Protein AF-A0A9Q3E6H9-F1 (afdb_monomer_lite)

Sequence (224 aa):
MTLPPSYSYICSQYTATHHAINSLLSSCQICLTGTPIHNTIYDLLGIISFITQPQSSDQDDWSPFILSSLSKGSNYISHLALRHLSLRHTKTTHLKSLPTISHHYELLPLNPTMQKEYSTLYKEFLSSKGKGPGAFFRNINKLKICCNHHIMLNTIADADLEDPNGRSTQGNSSTITQTIVDVETCMMSSEITHLLKSLMKNKQSECGPAKAVVYTQWTQFLDL

pLDDT: mean 76.58, std 16.62, range [28.69, 94.5]

InterPro domains:
  IPR000330 SNF2, N-terminal domain [PF00176] (15-150)
  IPR027417 P-loop containing nucleoside triphosphate hydrolase [G3DSA:3.40.50.300] (107-224)
  IPR038718 SNF2-like, N-terminal domain superfamily [G3DSA:3.40.50.10810] (8-106)

Foldseek 3Di:
DDDDDDPDLQQDPPDPSVVVLVVDDDPFFDDDDPPQDDPDCSSVQSVLQRRPVDPDDDRPRCCCVCVVCVVVVHCPVVCVSCVVRHDDDDCVVPPPDDDDDDDDDDDFDAQPVLVVVLVVLVVVLVVCPPVDPVVNVVSVVLSVVSQAADVVNVVVVVVVPCDPPPPDPVDDPPPPPLPVDDPVRNCSHRVSVVVVVVQVVQCPDPVHRDDDDDDDPDPVSVSD

Organism: NCBI:txid1389203

Secondary structure (DSSP, 8-state):
--PPPPSSTTT-TTSHHHHHHHTS--S------S-S-SSSHHHHHHHHHHHH--SSS-----HHHHHHHHHTT--HHHHHHHHHH-----HHHH-TTPPPPP------PPPHHHHHHHHHHHHHHHHTTTSHHHHHHHHHHHHHHHHH-THHHHHHHHHTTS-SS-----------------HHHHTTSHHHHHHHHHHHHHHT-TT---------S-GGGTT-

Structure (mmCIF, N/CA/C/O backbone):
data_AF-A0A9Q3E6H9-F1
#
_entry.id   AF-A0A9Q3E6H9-F1
#
loop_
_atom_site.group_PDB
_atom_site.id
_atom_site.type_symbol
_atom_site.label_atom_id
_atom_site.label_alt_id
_atom_site.label_comp_id
_atom_site.label_asym_id
_atom_site.label_entity_id
_atom_site.label_seq_id
_atom_site.pdbx_PDB_ins_code
_atom_site.Cartn_x
_atom_site.Cartn_y
_atom_site.Cartn_z
_atom_site.occupancy
_atom_site.B_iso_or_equiv
_atom_site.auth_seq_id
_atom_site.auth_comp_id
_atom_site.auth_asym_id
_atom_site.auth_atom_id
_atom_site.pdbx_PDB_model_num
ATOM 1 N N . MET A 1 1 ? -5.426 20.681 -2.012 1.00 29.58 1 MET A N 1
ATOM 2 C CA . MET A 1 1 ? -4.359 19.735 -1.620 1.00 29.58 1 MET A CA 1
ATOM 3 C C . MET A 1 1 ? -5.035 18.411 -1.298 1.00 29.58 1 MET A C 1
ATOM 5 O O . MET A 1 1 ? -5.589 18.263 -0.220 1.00 29.58 1 MET A O 1
ATOM 9 N N . THR A 1 2 ? -5.143 17.518 -2.278 1.00 28.69 2 THR A N 1
ATOM 10 C CA . THR A 1 2 ? -5.850 16.237 -2.148 1.00 28.69 2 THR A CA 1
ATOM 11 C C . THR A 1 2 ? -4.940 15.239 -1.440 1.00 28.69 2 THR A C 1
ATOM 13 O O . THR A 1 2 ? -3.920 14.828 -1.990 1.00 28.69 2 THR A O 1
ATOM 16 N N . LEU A 1 3 ? -5.274 14.913 -0.191 1.00 32.62 3 LEU A N 1
ATOM 17 C CA . LEU A 1 3 ? -4.627 13.835 0.554 1.00 32.62 3 LEU A CA 1
ATOM 18 C C . LEU A 1 3 ? -4.848 12.502 -0.187 1.00 32.62 3 LEU A C 1
ATOM 20 O O . LEU A 1 3 ? -5.914 12.320 -0.783 1.00 32.62 3 LEU A O 1
ATOM 24 N N . PRO A 1 4 ? -3.866 11.582 -0.177 1.00 34.28 4 PRO A N 1
ATOM 25 C CA . PRO A 1 4 ? -4.037 10.261 -0.771 1.00 34.28 4 PRO A CA 1
ATOM 26 C C . PRO A 1 4 ? -5.227 9.542 -0.115 1.00 34.28 4 PRO A C 1
ATOM 28 O O . PRO A 1 4 ? -5.506 9.790 1.063 1.00 34.28 4 PRO A O 1
ATOM 31 N N . PRO A 1 5 ? -5.932 8.659 -0.844 1.00 34.69 5 PRO A N 1
ATOM 32 C CA . PRO A 1 5 ? -7.054 7.925 -0.282 1.00 34.69 5 PRO A CA 1
ATOM 33 C C . PRO A 1 5 ? -6.556 7.104 0.912 1.00 34.69 5 PRO A C 1
ATOM 35 O O . PRO A 1 5 ? -5.703 6.226 0.768 1.00 34.69 5 PRO A O 1
ATOM 38 N N . SER A 1 6 ? -7.055 7.416 2.109 1.00 40.97 6 SER A N 1
ATOM 39 C CA . SER A 1 6 ? -6.885 6.536 3.257 1.00 40.97 6 SER A CA 1
ATOM 40 C C . SER A 1 6 ? -7.615 5.234 2.935 1.00 40.97 6 SER A C 1
ATOM 42 O O . SER A 1 6 ? -8.805 5.245 2.627 1.00 40.97 6 SER A O 1
ATOM 44 N N . TYR A 1 7 ? -6.899 4.110 2.985 1.00 44.59 7 TYR A N 1
ATOM 45 C CA . TYR A 1 7 ? -7.443 2.776 2.693 1.00 44.59 7 TYR A CA 1
ATOM 46 C C . TYR A 1 7 ? -8.612 2.383 3.613 1.00 44.59 7 TYR A C 1
ATOM 48 O O . TYR A 1 7 ? -9.393 1.491 3.298 1.00 44.59 7 TYR A O 1
ATOM 56 N N . SER A 1 8 ? -8.780 3.098 4.721 1.00 54.12 8 SER A N 1
ATOM 57 C CA . SER A 1 8 ? -9.999 3.156 5.513 1.00 54.12 8 SER A CA 1
ATOM 58 C C . SER A 1 8 ? -10.754 4.456 5.214 1.00 54.12 8 SER A C 1
ATOM 60 O O . SER A 1 8 ? -10.313 5.554 5.559 1.00 54.12 8 SER A O 1
ATOM 62 N N . TYR A 1 9 ? -11.936 4.323 4.613 1.00 59.31 9 TYR A N 1
ATOM 63 C CA . TYR A 1 9 ? -12.830 5.425 4.227 1.00 59.31 9 TYR A CA 1
ATOM 64 C C . TYR A 1 9 ? -13.279 6.338 5.387 1.00 59.31 9 TYR A C 1
ATOM 66 O O . TYR A 1 9 ? -13.814 7.414 5.147 1.00 59.31 9 TYR A O 1
ATOM 74 N N . ILE A 1 10 ? -13.060 5.908 6.634 1.00 60.75 10 ILE A N 1
ATOM 75 C CA . ILE A 1 10 ? -13.478 6.596 7.865 1.00 60.75 10 ILE A CA 1
ATOM 76 C C . ILE A 1 10 ? -12.329 7.420 8.478 1.00 60.75 10 ILE A C 1
ATOM 78 O O . ILE A 1 10 ? -12.572 8.362 9.225 1.00 60.75 10 ILE A O 1
ATOM 82 N N . CYS A 1 11 ? -11.070 7.092 8.171 1.00 58.59 11 CYS A N 1
ATOM 83 C CA . CYS A 1 11 ? -9.920 7.527 8.973 1.00 58.59 11 CYS A CA 1
ATOM 84 C C . CYS A 1 11 ? -9.437 8.951 8.702 1.00 58.59 11 CYS A C 1
ATOM 86 O O . CYS A 1 11 ? -8.850 9.569 9.585 1.00 58.59 11 CYS A O 1
ATOM 88 N N . SER A 1 12 ? -9.664 9.484 7.503 1.00 67.00 12 SER A N 1
ATOM 89 C CA . SER A 1 12 ? -9.268 10.854 7.194 1.00 67.00 12 SER A CA 1
ATOM 90 C C . SER A 1 12 ? -10.445 11.797 7.405 1.00 67.00 12 SER A C 1
ATOM 92 O O . SER A 1 12 ? -11.385 11.818 6.605 1.00 67.00 12 SER A O 1
ATOM 94 N N . GLN A 1 13 ? -10.343 12.624 8.449 1.00 64.62 13 GLN A N 1
ATOM 95 C CA . GLN A 1 13 ? -11.322 13.660 8.805 1.00 64.62 13 GLN A CA 1
ATOM 96 C C . GLN A 1 13 ? -11.598 14.684 7.693 1.00 64.62 13 GLN A C 1
ATOM 98 O O . GLN A 1 13 ? -12.556 15.441 7.767 1.00 64.62 13 GLN A O 1
ATOM 103 N N . TYR A 1 14 ? -10.753 14.706 6.661 1.00 67.44 14 TYR A N 1
ATOM 104 C CA . TYR A 1 14 ? -10.840 15.615 5.519 1.00 67.44 14 TYR A CA 1
ATOM 105 C C . TYR A 1 14 ? -11.578 15.012 4.316 1.00 67.44 14 TYR A C 1
ATOM 107 O O . TYR A 1 14 ? -11.682 15.655 3.272 1.00 67.44 14 TYR A O 1
ATOM 115 N N . THR A 1 15 ? -12.019 13.755 4.401 1.00 73.94 15 THR A N 1
ATOM 116 C CA . THR A 1 15 ? -12.687 13.082 3.281 1.00 73.94 15 THR A CA 1
ATOM 117 C C . THR A 1 15 ? -14.185 13.364 3.278 1.00 73.94 15 THR A C 1
ATOM 119 O O . THR A 1 15 ? -14.832 13.387 4.323 1.00 73.94 15 THR A O 1
ATOM 122 N N . ALA A 1 16 ? -14.764 13.515 2.082 1.00 80.31 16 ALA A N 1
ATOM 123 C CA . ALA A 1 16 ? -16.214 13.652 1.922 1.00 80.31 16 ALA A CA 1
ATOM 124 C C . ALA A 1 16 ? -16.968 12.463 2.542 1.00 80.31 16 ALA A C 1
A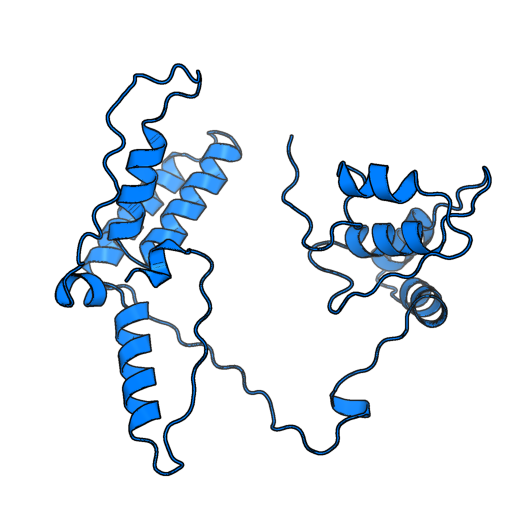TOM 126 O O . ALA A 1 16 ? -18.027 12.642 3.136 1.00 80.31 16 ALA A O 1
ATOM 127 N N . THR A 1 17 ? -16.384 11.263 2.464 1.00 80.75 17 THR A N 1
ATOM 128 C CA . THR A 1 17 ? -16.934 10.049 3.069 1.00 80.75 17 THR A CA 1
ATOM 129 C C . THR A 1 17 ? -16.997 10.139 4.591 1.00 80.75 17 THR A C 1
ATOM 131 O O . THR A 1 17 ? -18.032 9.809 5.159 1.00 80.75 17 THR A O 1
ATOM 134 N N . HIS A 1 18 ? -15.951 10.641 5.255 1.00 77.25 18 HIS A N 1
ATOM 135 C CA . HIS A 1 18 ? -15.969 10.858 6.704 1.00 77.25 18 HIS A CA 1
ATOM 136 C C . HIS A 1 18 ? -17.083 11.830 7.119 1.00 77.25 18 HIS A C 1
ATOM 138 O O . HIS A 1 18 ? -17.852 11.536 8.029 1.00 77.25 18 HIS A O 1
ATOM 144 N N . HIS A 1 19 ? -17.236 12.952 6.410 1.00 77.69 19 HIS A N 1
ATOM 145 C CA . HIS A 1 19 ? -18.310 13.909 6.694 1.00 77.69 19 HIS A CA 1
ATOM 146 C C . HIS A 1 19 ? -19.709 13.327 6.459 1.00 77.69 19 HIS A C 1
ATOM 148 O O . HIS A 1 19 ? -20.606 13.555 7.268 1.00 77.69 19 HIS A O 1
ATOM 154 N N . ALA A 1 20 ? -19.893 12.565 5.378 1.00 83.94 20 ALA A N 1
ATOM 155 C CA . ALA A 1 20 ? -21.164 11.916 5.068 1.00 83.94 20 ALA A CA 1
ATOM 156 C C . ALA A 1 20 ? -21.524 10.816 6.075 1.00 83.94 20 ALA A C 1
ATOM 158 O O . ALA A 1 20 ? -22.696 10.606 6.352 1.00 83.94 20 ALA A O 1
ATOM 159 N N . ILE A 1 21 ? -20.533 10.114 6.624 1.00 80.25 21 ILE A N 1
ATOM 160 C CA . ILE A 1 21 ? -20.754 9.103 7.660 1.00 80.25 21 ILE A CA 1
ATOM 161 C C . ILE A 1 21 ? -21.097 9.772 8.996 1.00 80.25 21 ILE A C 1
ATOM 163 O O . ILE A 1 21 ? -22.048 9.353 9.646 1.00 80.25 21 ILE A O 1
ATOM 167 N N . ASN A 1 22 ? -20.390 10.839 9.381 1.00 75.62 22 ASN A N 1
ATOM 168 C CA . ASN A 1 22 ? -20.661 11.548 10.638 1.00 75.62 22 ASN A CA 1
ATOM 169 C C . ASN A 1 22 ? -22.004 12.297 10.637 1.00 75.62 22 ASN A C 1
ATOM 171 O O . ASN A 1 22 ? -22.524 12.611 11.703 1.00 75.62 22 ASN A O 1
ATOM 175 N N . SER A 1 23 ? -22.579 12.605 9.469 1.00 81.00 23 SER A N 1
ATOM 176 C CA . SER A 1 23 ? -23.922 13.195 9.396 1.00 81.00 23 SER A CA 1
ATOM 177 C C . SER A 1 23 ? -25.044 12.176 9.627 1.00 81.00 23 SER A C 1
ATOM 179 O O . SER A 1 23 ? -26.199 12.571 9.802 1.00 81.00 23 SER A O 1
ATOM 181 N N . LEU A 1 24 ? -24.732 10.875 9.644 1.00 83.44 24 LEU A N 1
ATOM 182 C CA . LEU A 1 24 ? -25.703 9.828 9.935 1.00 83.44 24 LEU A CA 1
ATOM 183 C C . LEU A 1 24 ? -25.951 9.747 11.442 1.00 83.44 24 LEU A C 1
ATOM 185 O O . LEU A 1 24 ? -25.065 9.429 12.231 1.00 83.44 24 LEU A O 1
ATOM 189 N N . LEU A 1 25 ? -27.201 9.974 11.838 1.00 81.56 25 LEU A N 1
ATOM 190 C CA . LEU A 1 25 ? -27.637 9.765 13.213 1.00 81.56 25 LEU A CA 1
ATOM 191 C C . LEU A 1 25 ? -27.775 8.262 13.477 1.00 81.56 25 LEU A C 1
ATOM 193 O O . LEU A 1 25 ? -28.625 7.588 12.898 1.00 81.56 25 LEU A O 1
ATOM 197 N N . SER A 1 26 ? -26.946 7.733 14.372 1.00 78.75 26 SER A N 1
ATOM 198 C CA . SER A 1 26 ? -26.933 6.312 14.732 1.00 78.75 26 SER A CA 1
ATOM 199 C C . SER A 1 26 ? -26.806 6.129 16.237 1.00 78.75 26 SER A C 1
ATOM 201 O O . SER A 1 26 ? -25.920 6.719 16.854 1.00 78.75 26 SER A O 1
ATOM 203 N N . SER A 1 27 ? -27.653 5.299 16.843 1.00 80.50 27 SER A N 1
ATOM 204 C CA . SER A 1 27 ? -27.579 4.993 18.281 1.00 80.50 27 SER A CA 1
ATOM 205 C C . SER A 1 27 ? -26.324 4.203 18.671 1.00 80.50 27 SER A C 1
ATOM 207 O O . SER A 1 27 ? -25.953 4.180 19.840 1.00 80.50 27 SER A O 1
ATOM 209 N N . CYS A 1 28 ? -25.678 3.550 17.703 1.00 82.56 28 CYS A N 1
ATOM 210 C CA . CYS A 1 28 ? -24.449 2.790 17.882 1.00 82.56 28 CYS A CA 1
ATOM 211 C C . CYS A 1 28 ? -23.631 2.813 16.585 1.00 82.56 28 CYS A C 1
ATOM 213 O O . CYS A 1 28 ? -24.193 2.645 15.501 1.00 82.56 28 CYS A O 1
ATOM 215 N N . GLN A 1 29 ? -22.314 2.994 16.704 1.00 84.19 29 GLN A N 1
ATOM 216 C CA . GLN A 1 29 ? -21.370 2.974 15.588 1.00 84.19 29 GLN A CA 1
ATOM 217 C C . GLN A 1 29 ? -20.364 1.840 15.778 1.00 84.19 29 GLN A C 1
ATOM 219 O O . GLN A 1 29 ? -19.695 1.742 16.804 1.00 84.19 29 GLN A O 1
ATOM 224 N N . ILE A 1 30 ? -20.268 0.961 14.779 1.00 86.31 30 ILE A N 1
ATOM 225 C C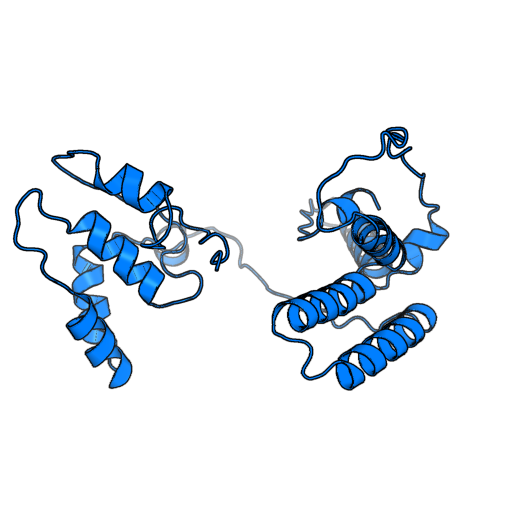A . ILE A 1 30 ? -19.362 -0.190 14.784 1.00 86.31 30 ILE A CA 1
ATOM 226 C C . ILE A 1 30 ? -18.488 -0.118 13.535 1.00 86.31 30 ILE A C 1
ATOM 228 O O . ILE A 1 30 ? -18.990 0.029 12.422 1.00 86.31 30 ILE A O 1
ATOM 232 N N . CYS A 1 31 ? -17.174 -0.244 13.720 1.00 85.62 31 CYS A N 1
ATOM 233 C CA . CYS A 1 31 ? -16.196 -0.265 12.637 1.00 85.62 31 CYS A CA 1
ATOM 234 C C . CYS A 1 31 ? -15.583 -1.663 12.498 1.00 85.62 31 CYS A C 1
ATOM 236 O O . CYS A 1 31 ? -15.074 -2.226 13.468 1.00 85.62 31 CYS A O 1
ATOM 238 N N . LEU A 1 32 ? -15.595 -2.210 11.281 1.00 88.62 32 LEU A N 1
ATOM 239 C CA . LEU A 1 32 ? -14.898 -3.449 10.944 1.00 88.62 32 LEU A CA 1
ATOM 240 C C . LEU A 1 32 ? -13.617 -3.114 10.180 1.00 88.62 32 LEU A C 1
ATOM 242 O O . LEU A 1 32 ? -13.665 -2.520 9.105 1.00 88.62 32 LEU A O 1
ATOM 246 N N . THR A 1 33 ? -12.468 -3.516 10.720 1.00 86.62 33 THR A N 1
ATOM 247 C CA . THR A 1 33 ? -11.172 -3.346 10.055 1.00 86.62 33 THR A CA 1
ATOM 248 C C . THR A 1 33 ? -10.239 -4.515 10.351 1.00 86.62 33 THR A C 1
ATOM 250 O O . THR A 1 33 ? -10.123 -4.969 11.489 1.00 86.62 33 THR A O 1
ATOM 253 N N . GLY A 1 34 ? -9.554 -5.005 9.315 1.00 85.44 34 GLY A N 1
ATOM 254 C CA . GLY A 1 34 ? -8.462 -5.971 9.469 1.00 85.44 34 GLY A CA 1
ATOM 255 C C . GLY A 1 34 ? -7.144 -5.321 9.909 1.00 85.44 34 GLY A C 1
ATOM 256 O O . GLY A 1 34 ? -6.309 -5.983 10.527 1.00 85.44 34 GLY A O 1
ATOM 257 N N . THR A 1 35 ? -6.984 -4.022 9.638 1.00 83.94 35 THR A N 1
ATOM 258 C CA . THR A 1 35 ? -5.759 -3.248 9.869 1.00 83.94 35 THR A CA 1
ATOM 259 C C . THR A 1 35 ? -6.148 -1.857 10.385 1.00 83.94 35 THR A C 1
ATOM 261 O O . THR A 1 35 ? -6.451 -0.968 9.595 1.00 83.94 35 THR A O 1
ATOM 264 N N . PRO A 1 36 ? -6.204 -1.632 11.711 1.00 78.31 36 PRO A N 1
ATOM 265 C CA . PRO A 1 36 ? -6.695 -0.367 12.268 1.00 78.31 36 PRO A CA 1
ATOM 266 C C . PRO A 1 36 ? -5.733 0.817 12.075 1.00 78.31 36 PRO A C 1
ATOM 268 O O . PRO A 1 36 ? -6.154 1.962 12.171 1.00 78.31 36 PRO A O 1
ATOM 271 N N . ILE A 1 37 ? -4.449 0.556 11.809 1.00 80.81 37 ILE A N 1
ATOM 272 C CA . ILE A 1 37 ? -3.419 1.577 11.578 1.00 80.81 37 ILE A CA 1
ATOM 273 C C . ILE A 1 37 ? -2.781 1.278 10.225 1.00 80.81 37 ILE A C 1
ATOM 275 O O . ILE A 1 37 ? -2.153 0.229 10.082 1.00 80.81 37 ILE A O 1
ATOM 279 N N . HIS A 1 38 ? -2.947 2.174 9.250 1.00 71.44 38 HIS A N 1
ATOM 280 C CA . HIS A 1 38 ? -2.402 1.987 7.904 1.00 71.44 38 HIS A CA 1
ATOM 281 C C . HIS A 1 38 ? -1.083 2.738 7.738 1.00 71.44 38 HIS A C 1
ATOM 283 O O . HIS A 1 38 ? -0.067 2.132 7.414 1.00 71.44 38 HIS A O 1
ATOM 289 N N . ASN A 1 39 ? -1.099 4.046 7.992 1.00 73.69 39 ASN A N 1
ATOM 290 C CA . ASN A 1 39 ? 0.034 4.933 7.741 1.00 73.69 39 ASN A CA 1
ATOM 291 C C . ASN A 1 39 ? 0.417 5.742 8.975 1.00 73.69 39 ASN A C 1
ATOM 293 O O . ASN A 1 39 ? 1.600 5.943 9.240 1.00 73.69 39 ASN A O 1
ATOM 297 N N . THR A 1 40 ? -0.574 6.249 9.712 1.00 81.94 40 THR A N 1
ATOM 298 C CA . THR A 1 40 ? -0.332 7.198 10.804 1.00 81.94 40 THR A CA 1
ATOM 299 C C . THR A 1 40 ? -1.202 6.895 12.013 1.00 81.94 40 THR A C 1
ATOM 301 O O . THR A 1 40 ? -2.244 6.251 11.911 1.00 81.94 40 THR A O 1
ATOM 304 N N . ILE A 1 41 ? -0.807 7.416 13.175 1.00 82.06 41 ILE A N 1
ATOM 305 C CA . ILE A 1 41 ? -1.623 7.323 14.391 1.00 82.06 41 ILE A CA 1
ATOM 306 C C . ILE A 1 41 ? -2.986 8.018 14.246 1.00 82.06 41 ILE A C 1
ATOM 308 O O . ILE A 1 41 ? -3.945 7.630 14.907 1.00 82.06 41 ILE A O 1
ATOM 312 N N . TYR A 1 42 ? -3.100 8.996 13.344 1.00 81.44 42 TYR A N 1
ATOM 313 C CA . TYR A 1 42 ? -4.364 9.671 13.062 1.00 81.44 42 TYR A CA 1
ATOM 314 C C . TYR A 1 42 ? -5.409 8.729 12.464 1.00 81.44 42 TYR A C 1
ATOM 316 O O . TYR A 1 42 ? -6.597 8.958 12.667 1.00 81.44 42 TYR A O 1
ATOM 324 N N . ASP A 1 43 ? -4.991 7.627 11.828 1.00 80.56 43 ASP A N 1
ATOM 325 C CA . ASP A 1 43 ? -5.927 6.604 11.361 1.00 80.56 43 ASP A CA 1
ATOM 326 C C . ASP A 1 43 ? -6.686 5.989 12.545 1.00 80.56 43 ASP A C 1
ATOM 328 O O . ASP A 1 43 ? -7.908 5.839 12.505 1.00 80.56 43 ASP A O 1
ATOM 332 N N . LEU A 1 44 ? -5.966 5.704 13.635 1.00 81.81 44 LEU A N 1
ATOM 333 C CA . LEU A 1 44 ? -6.550 5.185 14.866 1.00 81.81 44 LEU A CA 1
ATOM 334 C C . LEU A 1 44 ? -7.440 6.224 15.548 1.00 81.81 44 LEU A C 1
ATOM 336 O O . LEU A 1 44 ? -8.526 5.882 16.006 1.00 81.81 44 LEU A O 1
ATOM 340 N N . LEU A 1 45 ? -6.996 7.483 15.601 1.00 80.88 45 LEU A N 1
ATOM 341 C CA . LEU A 1 45 ? -7.779 8.571 16.193 1.00 80.88 45 LEU A CA 1
ATOM 342 C C . LEU A 1 45 ? -9.091 8.799 15.437 1.00 80.88 45 LEU A C 1
ATOM 344 O O . LEU A 1 45 ? -10.122 8.982 16.074 1.00 80.88 45 LEU A O 1
ATOM 348 N N . GLY A 1 46 ? -9.081 8.706 14.104 1.00 78.75 46 GLY A N 1
ATOM 349 C CA . GLY A 1 46 ? -10.294 8.784 13.291 1.00 78.75 46 GLY A CA 1
ATOM 350 C C . GLY A 1 46 ? -11.282 7.654 13.594 1.00 78.75 46 GLY A C 1
ATOM 351 O O . GLY A 1 46 ? -12.478 7.903 13.716 1.00 78.75 46 GLY A O 1
ATOM 352 N N . ILE A 1 47 ? -10.792 6.422 13.788 1.00 82.56 47 ILE A N 1
ATOM 353 C CA . ILE A 1 47 ? -11.639 5.277 14.173 1.00 82.56 47 ILE A CA 1
ATOM 354 C C . ILE A 1 47 ? -12.208 5.461 15.580 1.00 82.56 47 ILE A C 1
ATOM 356 O O . ILE A 1 47 ? -13.391 5.208 15.788 1.00 82.56 47 ILE A O 1
ATOM 360 N N . ILE A 1 48 ? -11.381 5.889 16.539 1.00 82.50 48 ILE A N 1
ATOM 361 C CA . ILE A 1 48 ? -11.828 6.141 17.913 1.00 82.50 48 ILE A CA 1
ATOM 362 C C . ILE A 1 48 ? -12.890 7.235 17.904 1.00 82.50 48 ILE A C 1
ATOM 364 O O . ILE A 1 48 ? -13.965 7.001 18.434 1.00 82.50 48 ILE A O 1
ATOM 368 N N . SER A 1 49 ? -12.630 8.361 17.232 1.00 79.69 49 SER A N 1
ATOM 369 C CA . SER A 1 49 ? -13.586 9.465 17.118 1.00 79.69 49 SER A CA 1
ATOM 370 C C . SER A 1 49 ? -14.920 9.002 16.549 1.00 79.69 49 SER A C 1
ATOM 372 O O . SER A 1 49 ? -15.946 9.355 17.109 1.00 79.69 49 SER A O 1
ATOM 374 N N . PHE A 1 50 ? -14.914 8.176 15.500 1.00 81.31 50 PHE A N 1
ATOM 375 C CA . PHE A 1 50 ? -16.133 7.569 14.973 1.00 81.31 50 PHE A CA 1
ATOM 376 C C . PHE A 1 50 ? -16.838 6.730 16.054 1.00 81.31 50 PHE A C 1
ATOM 378 O O . PHE A 1 50 ? -17.933 7.058 16.477 1.00 81.31 50 PHE A O 1
ATOM 385 N N . ILE A 1 51 ? -16.186 5.715 16.624 1.00 83.94 51 ILE A N 1
ATOM 386 C CA . ILE A 1 51 ? -16.828 4.817 17.606 1.00 83.94 51 ILE A CA 1
ATOM 387 C C . ILE A 1 51 ? -17.350 5.565 18.847 1.00 83.94 51 ILE A C 1
ATOM 389 O O . ILE A 1 51 ? -18.383 5.187 19.400 1.00 83.94 51 ILE A O 1
ATOM 393 N N . THR A 1 52 ? -16.634 6.593 19.308 1.00 78.88 52 THR A N 1
ATOM 394 C CA . THR A 1 52 ? -16.949 7.313 20.546 1.00 78.88 52 THR A CA 1
ATOM 395 C C . THR A 1 52 ? -17.784 8.568 20.336 1.00 78.88 52 THR A C 1
ATOM 397 O O . THR A 1 52 ? -18.100 9.203 21.336 1.00 78.88 52 THR A O 1
ATOM 400 N N . GLN A 1 53 ? -18.105 8.965 19.099 1.00 72.38 53 GLN A N 1
ATOM 401 C CA . GLN A 1 53 ? -18.853 10.195 18.820 1.00 72.38 53 GLN A CA 1
ATOM 402 C C . GLN A 1 53 ? -20.208 10.164 19.552 1.00 72.38 53 GLN A C 1
ATOM 404 O O . GLN A 1 53 ? -21.076 9.355 19.204 1.00 72.38 53 GLN A O 1
ATOM 409 N N . PRO A 1 54 ? -20.423 11.022 20.568 1.00 58.56 54 PRO A N 1
ATOM 410 C CA . PRO A 1 54 ? -21.732 11.143 21.180 1.00 58.56 54 PRO A CA 1
ATOM 411 C C . PRO A 1 54 ? -22.663 11.905 20.231 1.00 58.56 54 PRO A C 1
ATOM 413 O O . PRO A 1 54 ? -22.244 12.821 19.526 1.00 58.56 54 PRO A O 1
ATOM 416 N N . GLN A 1 55 ? -23.959 11.584 20.250 1.00 55.38 55 GLN A N 1
ATOM 417 C CA . GLN A 1 55 ? -24.978 12.359 19.524 1.00 55.38 55 GLN A CA 1
ATOM 418 C C . GLN A 1 55 ? -25.227 13.769 20.112 1.00 55.38 55 GLN A C 1
ATOM 420 O O . GLN A 1 55 ? -26.184 14.440 19.729 1.00 55.38 55 GLN A O 1
ATOM 425 N N . SER A 1 56 ? -24.408 14.231 21.060 1.00 46.97 56 SER A N 1
ATOM 426 C CA . SER A 1 56 ? -24.588 15.482 21.802 1.00 46.97 56 SER A CA 1
ATOM 427 C C . SER A 1 56 ? -23.265 16.229 21.985 1.00 46.97 56 SER A C 1
ATOM 429 O O . SER A 1 56 ? -22.206 15.616 21.999 1.00 46.97 56 SER A O 1
ATOM 431 N N . SER A 1 57 ? -23.364 17.553 22.136 1.00 52.25 57 SER A N 1
ATOM 432 C CA . SER A 1 57 ? -22.366 18.620 21.914 1.00 52.25 57 SER A CA 1
ATOM 433 C C . SER A 1 57 ? -20.971 18.515 22.540 1.00 52.25 57 SER A C 1
ATOM 435 O O . SER A 1 57 ? -20.117 19.329 22.190 1.00 52.25 57 SER A O 1
ATOM 437 N N . ASP A 1 58 ? -20.718 17.561 23.430 1.00 54.69 58 ASP A N 1
ATOM 438 C CA . ASP A 1 58 ? -19.458 17.472 24.165 1.00 54.69 58 ASP A CA 1
ATOM 439 C C . ASP A 1 58 ? -18.563 16.432 23.488 1.00 54.69 58 ASP A C 1
ATOM 441 O O . ASP A 1 58 ? -18.573 15.239 23.791 1.00 54.69 58 ASP A O 1
ATOM 445 N N . GLN A 1 59 ? -17.832 16.893 22.474 1.00 59.00 59 GLN A N 1
ATOM 446 C CA . GLN A 1 59 ? -16.854 16.084 21.761 1.00 59.00 59 GLN A CA 1
ATOM 447 C C . GLN A 1 59 ? -15.607 15.931 22.644 1.00 59.00 59 GLN A C 1
ATOM 449 O O . GLN A 1 59 ? -14.725 16.789 22.633 1.00 59.00 59 GLN A O 1
ATOM 454 N N . ASP A 1 60 ? -15.527 14.847 23.416 1.00 63.72 60 ASP A N 1
ATOM 455 C CA . ASP A 1 60 ? -14.299 14.501 24.136 1.00 63.72 60 ASP A CA 1
ATOM 456 C C . ASP A 1 60 ? -13.180 14.228 23.118 1.00 63.72 60 ASP A C 1
ATOM 458 O O . ASP A 1 60 ? -13.169 13.202 22.431 1.00 63.72 60 ASP A O 1
ATOM 462 N N . ASP A 1 61 ? -12.237 15.163 22.977 1.00 73.00 61 ASP A N 1
ATOM 463 C CA . ASP A 1 61 ? -11.074 14.982 22.110 1.00 73.00 61 ASP A CA 1
ATOM 464 C C . ASP A 1 61 ? -10.040 14.076 22.796 1.00 73.00 61 ASP A C 1
ATOM 466 O O . ASP A 1 61 ? -9.302 14.478 23.698 1.00 73.00 61 ASP A O 1
ATOM 470 N N . TRP A 1 62 ? -9.969 12.825 22.342 1.00 73.88 62 TRP A N 1
ATOM 471 C CA . TRP A 1 62 ? -9.014 11.823 22.827 1.00 73.88 62 TRP A CA 1
ATOM 472 C C . TRP A 1 62 ? -7.587 12.039 22.299 1.00 73.88 62 TRP A C 1
ATOM 474 O O . TRP A 1 62 ? -6.634 11.432 22.808 1.00 73.88 62 TRP A O 1
ATOM 484 N N . SER A 1 63 ? -7.411 12.894 21.287 1.00 79.12 63 SER A N 1
ATOM 485 C CA . SER A 1 63 ? -6.140 13.083 20.581 1.00 79.12 63 SER A CA 1
ATOM 486 C C . SER A 1 63 ? -4.997 13.509 21.509 1.00 79.12 63 SER A C 1
ATOM 488 O O . SER A 1 63 ? -3.945 12.866 21.463 1.00 79.12 63 SER A O 1
ATOM 490 N N . PRO A 1 64 ? -5.149 14.507 22.405 1.00 83.44 64 PRO A N 1
ATOM 491 C CA . PRO A 1 64 ? -4.058 14.959 23.265 1.00 83.44 64 PRO A CA 1
ATOM 492 C C . PRO A 1 64 ? -3.577 13.871 24.230 1.00 83.44 64 PRO A C 1
ATOM 494 O O . PRO A 1 64 ? -2.375 13.739 24.468 1.00 83.44 64 PRO A O 1
ATOM 497 N N . PHE A 1 65 ? -4.487 13.048 24.756 1.00 82.38 65 PHE A N 1
ATOM 498 C CA . PHE A 1 65 ? -4.157 11.979 25.703 1.00 82.38 65 PHE A CA 1
ATOM 499 C C . PHE A 1 65 ? -3.369 10.850 25.036 1.00 82.38 65 PHE A C 1
ATOM 501 O O . PHE A 1 65 ? -2.340 10.411 25.555 1.00 82.38 65 PHE A O 1
ATOM 508 N N . ILE A 1 66 ? -3.809 10.417 23.854 1.00 83.06 66 ILE A N 1
ATOM 509 C CA . ILE A 1 66 ? -3.143 9.355 23.095 1.00 83.06 66 ILE A CA 1
ATOM 510 C C . ILE A 1 66 ? -1.799 9.855 22.553 1.00 83.06 66 ILE A C 1
ATOM 512 O O . ILE A 1 66 ? -0.773 9.203 22.752 1.00 83.06 66 ILE A O 1
ATOM 516 N N . LEU A 1 67 ? -1.770 11.035 21.927 1.00 85.56 67 LEU A N 1
ATOM 517 C CA . LEU A 1 67 ? -0.550 11.594 21.338 1.00 85.56 67 LEU A CA 1
ATOM 518 C C . LEU A 1 67 ? 0.511 11.917 22.400 1.00 85.56 67 LEU A C 1
ATOM 520 O O . LEU A 1 67 ? 1.687 11.633 22.182 1.00 85.56 67 LEU A O 1
ATOM 524 N N . SER A 1 68 ? 0.119 12.457 23.561 1.00 85.81 68 SER A N 1
ATOM 525 C CA . SER A 1 68 ? 1.064 12.765 24.647 1.00 85.81 68 SER A CA 1
ATOM 526 C C . SER A 1 68 ? 1.635 11.522 25.333 1.00 85.81 68 SER A C 1
ATOM 528 O O . SER A 1 68 ? 2.779 11.546 25.785 1.00 85.81 68 SER A O 1
ATOM 530 N N . SER A 1 69 ? 0.874 10.427 25.412 1.00 85.75 69 SER A N 1
ATOM 531 C CA . SER A 1 69 ? 1.392 9.144 25.903 1.00 85.75 69 SER A CA 1
ATOM 532 C C . SER A 1 69 ? 2.440 8.586 24.938 1.00 85.75 69 SER A C 1
ATOM 534 O O . SER A 1 69 ? 3.532 8.199 25.361 1.00 85.75 69 SER A O 1
ATOM 536 N N . LEU A 1 70 ? 2.136 8.607 23.637 1.00 85.44 70 LEU A N 1
ATOM 537 C CA . LEU A 1 70 ? 3.013 8.080 22.591 1.00 85.44 70 LEU A CA 1
ATOM 538 C C . LEU A 1 70 ? 4.295 8.900 22.433 1.00 85.44 70 LEU A C 1
ATOM 540 O O . LEU A 1 70 ? 5.365 8.319 22.266 1.00 85.44 70 LEU A O 1
ATOM 544 N N . SER A 1 71 ? 4.225 10.231 22.543 1.00 84.56 71 SER A N 1
ATOM 545 C CA . SER A 1 71 ? 5.419 11.089 22.483 1.00 84.56 71 SER A CA 1
ATOM 546 C C . SER A 1 71 ? 6.381 10.850 23.649 1.00 84.56 71 SER A C 1
ATOM 548 O O . SER A 1 71 ? 7.586 11.031 23.501 1.00 84.56 71 SER A O 1
ATOM 550 N N . LYS A 1 72 ? 5.867 10.371 24.788 1.00 86.38 72 LYS A N 1
ATOM 551 C CA . LYS A 1 72 ? 6.656 9.916 25.945 1.00 86.38 72 LYS A CA 1
ATOM 552 C C . LYS A 1 72 ? 7.145 8.466 25.813 1.00 86.38 72 LYS A C 1
ATOM 554 O O . LYS A 1 72 ? 7.716 7.935 26.760 1.00 86.38 72 LYS A O 1
ATOM 559 N N . GLY A 1 73 ? 6.896 7.808 24.678 1.00 84.69 73 GLY A N 1
ATOM 560 C CA . GLY A 1 73 ? 7.250 6.406 24.437 1.00 84.69 73 GLY A CA 1
ATOM 561 C C . GLY A 1 73 ? 6.368 5.394 25.175 1.00 84.69 73 GLY A C 1
ATOM 562 O O . GLY A 1 73 ? 6.717 4.218 25.242 1.00 84.69 73 GLY A O 1
ATOM 563 N N . SER A 1 74 ? 5.235 5.825 25.741 1.00 87.06 74 SER A N 1
ATOM 564 C CA . SER A 1 74 ? 4.309 4.949 26.459 1.00 87.06 74 SER A CA 1
ATOM 565 C C . SER A 1 74 ? 3.091 4.612 25.607 1.00 87.06 74 SER A C 1
ATOM 567 O O . SER A 1 74 ? 2.331 5.488 25.194 1.00 87.06 74 SER A O 1
ATOM 569 N N . ASN A 1 75 ? 2.837 3.317 25.428 1.00 84.81 75 ASN A N 1
ATOM 570 C CA . ASN A 1 75 ? 1.654 2.820 24.720 1.00 84.81 75 ASN A CA 1
ATOM 571 C C . ASN A 1 75 ? 0.499 2.474 25.673 1.00 84.81 75 ASN A C 1
ATOM 573 O O . ASN A 1 75 ? -0.533 1.975 25.229 1.00 84.81 75 ASN A O 1
ATOM 577 N N . TYR A 1 76 ? 0.664 2.697 26.982 1.00 86.75 76 TYR A N 1
ATOM 578 C CA . TYR A 1 76 ? -0.272 2.224 28.004 1.00 86.75 76 TYR A CA 1
ATOM 579 C C . TYR A 1 76 ? -1.689 2.780 27.818 1.00 86.75 76 TYR A C 1
ATOM 581 O O . TYR A 1 76 ? -2.648 2.011 27.810 1.00 86.75 76 TYR A O 1
ATOM 589 N N . ILE A 1 77 ? -1.820 4.092 27.599 1.00 84.56 77 ILE A N 1
ATOM 590 C CA . ILE A 1 77 ? -3.124 4.745 27.404 1.00 84.56 77 ILE A CA 1
ATOM 591 C C . ILE A 1 77 ? -3.806 4.229 26.135 1.00 84.56 77 ILE A C 1
ATOM 593 O O . ILE A 1 77 ? -4.982 3.872 26.170 1.00 84.56 77 ILE A O 1
ATOM 597 N N . SER A 1 78 ? -3.052 4.098 25.042 1.00 84.00 78 SER A N 1
ATOM 598 C CA . SER A 1 78 ? -3.550 3.536 23.784 1.00 84.00 78 SER A CA 1
ATOM 599 C C . SER A 1 78 ? -4.030 2.094 23.962 1.00 84.00 78 SER A C 1
ATOM 601 O O . SER A 1 78 ? -5.106 1.740 23.492 1.00 84.00 78 SER A O 1
ATOM 603 N N . HIS A 1 79 ? -3.274 1.259 24.681 1.00 85.44 79 HIS A N 1
ATOM 604 C CA . HIS A 1 79 ? -3.678 -0.116 24.982 1.00 85.44 79 HIS A CA 1
ATOM 605 C C . HIS A 1 79 ? -4.928 -0.182 25.856 1.00 85.44 79 HIS A C 1
ATOM 607 O O . HIS A 1 79 ? -5.792 -1.017 25.600 1.00 85.44 79 HIS A O 1
ATOM 613 N N . LEU A 1 80 ? -5.036 0.682 26.866 1.00 87.56 80 LEU A N 1
ATOM 614 C CA . LEU A 1 80 ? -6.198 0.727 27.746 1.00 87.56 80 LEU A CA 1
ATOM 615 C C . LEU A 1 80 ? -7.456 1.134 26.972 1.00 87.56 80 LEU A C 1
ATOM 617 O O . LEU A 1 80 ? -8.463 0.439 27.053 1.00 87.56 80 LEU A O 1
ATOM 621 N N . ALA A 1 81 ? -7.378 2.192 26.161 1.00 85.00 81 ALA A N 1
ATOM 622 C CA . ALA A 1 81 ? -8.484 2.619 25.307 1.00 85.00 81 ALA A CA 1
ATOM 623 C C . ALA A 1 81 ? -8.897 1.505 24.329 1.00 85.00 81 ALA A C 1
ATOM 625 O O . ALA A 1 81 ? -10.057 1.099 24.285 1.00 85.00 81 ALA A O 1
ATOM 626 N N . LEU A 1 82 ? -7.936 0.927 23.599 1.00 87.81 82 LEU A N 1
ATOM 627 C CA . LEU A 1 82 ? -8.213 -0.128 22.621 1.00 87.81 82 LEU A CA 1
ATOM 628 C C . LEU A 1 82 ? -8.726 -1.423 23.249 1.00 87.81 82 LEU A C 1
ATOM 630 O O . LEU A 1 82 ? -9.487 -2.136 22.600 1.00 87.81 82 LEU A O 1
ATOM 634 N N . ARG A 1 83 ? -8.364 -1.728 24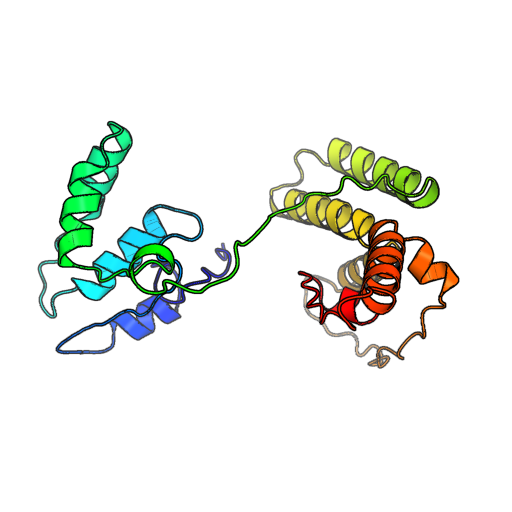.498 1.00 89.06 83 ARG A N 1
ATOM 635 C CA . ARG A 1 83 ? -8.899 -2.887 25.224 1.00 89.06 83 ARG A CA 1
ATOM 636 C C . ARG A 1 83 ? -10.417 -2.810 25.395 1.00 89.06 83 ARG A C 1
ATOM 638 O O . ARG A 1 83 ? -11.061 -3.852 25.439 1.00 89.06 83 ARG A O 1
ATOM 645 N N . HIS A 1 84 ? -10.966 -1.603 25.509 1.00 87.69 84 HIS A N 1
ATOM 646 C CA . HIS A 1 84 ? -12.401 -1.385 25.689 1.00 87.69 84 HIS A CA 1
ATOM 647 C C . HIS A 1 84 ? -13.127 -1.076 24.377 1.00 87.69 84 HIS A C 1
ATOM 649 O O . HIS A 1 84 ? -14.306 -1.390 24.255 1.00 87.69 84 HIS A O 1
ATOM 655 N N . LEU A 1 85 ? -12.428 -0.501 23.395 1.00 86.50 85 LEU A N 1
ATOM 656 C CA . LEU A 1 85 ? -13.021 -0.083 22.120 1.00 86.50 85 LEU A CA 1
ATOM 657 C C . LEU A 1 85 ? -12.882 -1.113 20.992 1.00 86.50 85 LEU A C 1
ATOM 659 O O . LEU A 1 85 ? -13.602 -1.026 20.002 1.00 86.50 85 LEU A O 1
ATOM 663 N N . SER A 1 86 ? -11.948 -2.063 21.092 1.00 89.06 86 SER A N 1
ATOM 664 C CA . SER A 1 86 ? -11.636 -2.983 19.994 1.00 89.06 86 SER A CA 1
ATOM 665 C C . SER A 1 86 ? -11.643 -4.444 20.424 1.00 89.06 86 SER A C 1
ATOM 667 O O . SER A 1 86 ? -11.130 -4.812 21.481 1.00 89.06 86 SER A O 1
ATOM 669 N N . LEU A 1 87 ? -12.172 -5.293 19.544 1.00 90.31 87 LEU A N 1
ATOM 670 C CA . LEU A 1 87 ? -12.037 -6.740 19.628 1.00 90.31 87 LEU A CA 1
ATOM 671 C C . LEU A 1 87 ? -11.109 -7.208 18.505 1.00 90.31 87 LEU A C 1
ATOM 673 O O . LEU A 1 87 ? -11.432 -7.067 17.326 1.00 90.31 87 LEU A O 1
ATOM 677 N N . ARG A 1 88 ? -9.948 -7.768 18.861 1.00 87.19 88 ARG A N 1
ATOM 678 C CA . ARG A 1 88 ? -8.959 -8.262 17.894 1.00 87.19 88 ARG A CA 1
ATOM 679 C C . ARG A 1 88 ? -8.531 -9.682 18.231 1.00 87.19 88 ARG A C 1
ATOM 681 O O . ARG A 1 88 ? -7.884 -9.917 19.246 1.00 87.19 88 ARG A O 1
ATOM 688 N N . HIS A 1 89 ? -8.818 -10.608 17.322 1.00 85.88 89 HIS A N 1
ATOM 689 C CA . HIS A 1 89 ? -8.334 -11.984 17.386 1.00 85.88 89 HIS A CA 1
ATOM 690 C C . HIS A 1 89 ? -7.133 -12.170 16.459 1.00 85.88 89 HIS A C 1
ATOM 692 O O . HIS A 1 89 ? -7.120 -11.668 15.333 1.00 85.88 89 HIS A O 1
ATOM 698 N N . THR A 1 90 ? -6.117 -12.904 16.911 1.00 84.00 90 THR A N 1
ATOM 699 C CA . THR A 1 90 ? -5.004 -13.319 16.054 1.00 84.00 90 THR A CA 1
ATOM 700 C C . THR A 1 90 ? -5.211 -14.756 15.595 1.00 84.00 90 THR A C 1
ATOM 702 O O . THR A 1 90 ? -5.785 -15.591 16.295 1.00 84.00 90 THR A O 1
ATOM 705 N N . LYS A 1 91 ? -4.713 -15.074 14.395 1.00 83.44 91 LYS A N 1
ATOM 706 C CA . LYS A 1 91 ? -4.769 -16.442 13.859 1.00 83.44 91 LYS A CA 1
ATOM 707 C C . LYS A 1 91 ? -4.045 -17.439 14.774 1.00 83.44 91 LYS A C 1
ATOM 709 O O . LYS A 1 91 ? -4.486 -18.572 14.898 1.00 83.44 91 LYS A O 1
ATOM 714 N N . THR A 1 92 ? -2.992 -16.995 15.462 1.00 78.19 92 THR A N 1
ATOM 715 C CA . THR A 1 92 ? -2.181 -17.816 16.372 1.00 78.19 92 THR A CA 1
ATOM 716 C C . THR A 1 92 ? -2.900 -18.228 17.654 1.00 78.19 92 THR A C 1
ATOM 718 O O . THR A 1 92 ? -2.601 -19.291 18.187 1.00 78.19 92 THR A O 1
ATOM 721 N N . THR A 1 93 ? -3.838 -17.425 18.166 1.00 77.62 93 THR A N 1
ATOM 722 C CA . THR A 1 93 ? -4.532 -17.742 19.423 1.00 77.62 93 THR A CA 1
ATOM 723 C C . THR A 1 93 ? -5.753 -18.637 19.218 1.00 77.62 93 THR A C 1
ATOM 725 O O . THR A 1 93 ? -6.097 -19.394 20.123 1.00 77.62 93 THR A O 1
ATOM 728 N N . HIS A 1 94 ? -6.393 -18.593 18.042 1.00 76.31 94 HIS A N 1
ATOM 729 C CA . HIS A 1 94 ? -7.660 -19.299 17.791 1.00 76.31 94 HIS A CA 1
ATOM 730 C C . HIS A 1 94 ? -7.581 -20.450 16.783 1.00 76.31 94 HIS A C 1
ATOM 732 O O . HIS A 1 94 ? -8.445 -21.325 16.815 1.00 76.31 94 HIS A O 1
ATOM 738 N N . LEU A 1 95 ? -6.572 -20.496 15.906 1.00 79.69 95 LEU A N 1
ATOM 739 C CA . LEU A 1 95 ? -6.473 -21.512 14.853 1.00 79.69 95 LEU A CA 1
ATOM 740 C C . LEU A 1 95 ? -5.200 -22.343 15.043 1.00 79.69 95 LEU A C 1
ATOM 742 O O . LEU A 1 95 ? -4.093 -21.880 14.789 1.00 79.69 95 LEU A O 1
ATOM 746 N N . LYS A 1 96 ? -5.365 -23.592 15.498 1.00 74.94 96 LYS A N 1
ATOM 747 C CA . LYS A 1 96 ? -4.253 -24.486 15.877 1.00 74.94 96 LYS A CA 1
ATOM 748 C C . LYS A 1 96 ? -3.579 -25.205 14.699 1.00 74.94 96 LYS A C 1
ATOM 750 O O . LYS A 1 96 ? -2.535 -25.811 14.895 1.00 74.94 96 LYS A O 1
ATOM 755 N N . SER A 1 97 ? -4.160 -25.160 13.499 1.00 81.69 97 SER A N 1
ATOM 756 C CA . SER A 1 97 ? -3.740 -25.987 12.356 1.00 81.69 97 SER A CA 1
ATOM 757 C C . SER A 1 97 ? -3.496 -25.192 11.068 1.00 81.69 97 SER A C 1
ATOM 759 O O . SER A 1 97 ? -3.765 -25.689 9.976 1.00 81.69 97 SER A O 1
ATOM 761 N N . LEU A 1 98 ? -3.038 -23.942 11.170 1.00 83.25 98 LEU A N 1
ATOM 762 C CA . LEU A 1 98 ? -2.629 -23.176 9.990 1.00 83.25 98 LEU A CA 1
ATOM 763 C C . LEU A 1 98 ? -1.160 -23.453 9.641 1.00 83.25 98 LEU A C 1
ATOM 765 O O . LEU A 1 98 ? -0.338 -23.563 10.552 1.00 83.25 98 LEU A O 1
ATOM 769 N N . PRO A 1 99 ? -0.810 -23.527 8.344 1.00 86.50 99 PRO A N 1
ATOM 770 C CA . PRO A 1 99 ? 0.580 -23.639 7.927 1.00 86.50 99 PRO A CA 1
ATOM 771 C C . PRO A 1 99 ? 1.363 -22.377 8.307 1.00 86.50 99 PRO A C 1
ATOM 773 O O . PRO A 1 99 ? 0.823 -21.266 8.316 1.00 86.50 99 PRO A O 1
ATOM 776 N N . THR A 1 100 ? 2.652 -22.549 8.596 1.00 85.62 100 THR A N 1
ATOM 777 C CA . THR A 1 100 ? 3.559 -21.430 8.859 1.00 85.62 100 THR A CA 1
ATOM 778 C C . THR A 1 100 ? 3.686 -20.559 7.615 1.00 85.62 100 THR A C 1
ATOM 780 O O . THR A 1 100 ? 3.961 -21.052 6.524 1.00 85.62 100 THR A O 1
ATOM 783 N N . ILE A 1 101 ? 3.510 -19.250 7.788 1.00 87.75 101 ILE A N 1
ATOM 784 C CA . ILE A 1 101 ? 3.757 -18.268 6.733 1.00 87.75 101 ILE A CA 1
ATOM 785 C C . ILE A 1 101 ? 5.257 -17.970 6.727 1.00 87.75 101 ILE A C 1
ATOM 787 O O . ILE A 1 101 ? 5.790 -17.492 7.729 1.00 87.75 101 ILE A O 1
ATOM 791 N N . SER A 1 102 ? 5.935 -18.248 5.614 1.00 90.44 102 SER A N 1
ATOM 792 C CA . SER A 1 102 ? 7.320 -17.836 5.391 1.00 90.44 102 SER A CA 1
ATOM 793 C C . SER A 1 102 ? 7.373 -16.633 4.452 1.00 90.44 102 SER A C 1
ATOM 795 O O . SER A 1 102 ? 6.625 -16.541 3.479 1.00 90.44 102 SER A O 1
ATOM 797 N N . HIS A 1 103 ? 8.265 -15.694 4.760 1.00 92.62 103 HIS A N 1
ATOM 798 C CA . HIS A 1 103 ? 8.527 -14.525 3.929 1.00 92.62 103 HIS A CA 1
ATOM 799 C C . HIS A 1 103 ? 9.926 -14.653 3.331 1.00 92.62 103 HIS A C 1
ATOM 801 O O . HIS A 1 103 ? 10.897 -14.846 4.062 1.00 92.62 103 HIS A O 1
ATOM 807 N N . HIS A 1 104 ? 10.020 -14.536 2.009 1.00 90.75 104 HIS A N 1
ATOM 808 C CA . HIS A 1 104 ? 11.276 -14.581 1.269 1.00 90.75 104 HIS A CA 1
ATOM 809 C C . HIS A 1 104 ? 11.409 -13.301 0.447 1.00 90.75 104 HIS A C 1
ATOM 811 O O . HIS A 1 104 ? 10.435 -12.848 -0.152 1.00 90.75 104 HIS A O 1
ATOM 817 N N . TYR A 1 105 ? 12.609 -12.726 0.440 1.00 92.88 105 TYR A N 1
ATOM 818 C CA . TYR A 1 105 ? 12.948 -11.560 -0.365 1.00 92.88 105 TYR A CA 1
ATOM 819 C C . TYR A 1 105 ? 14.052 -11.958 -1.332 1.00 92.88 105 TYR A C 1
ATOM 821 O O . TYR A 1 105 ? 15.062 -12.527 -0.917 1.00 92.88 105 TYR A O 1
ATOM 829 N N . GLU A 1 106 ? 13.862 -11.649 -2.607 1.00 91.06 106 GLU A N 1
ATOM 830 C CA . GLU A 1 106 ? 14.820 -11.962 -3.659 1.00 91.06 106 GLU A CA 1
ATOM 831 C C . GLU A 1 106 ? 15.306 -10.656 -4.279 1.00 91.06 106 GLU A C 1
ATOM 833 O O . GLU A 1 106 ? 14.519 -9.842 -4.758 1.00 91.06 106 GLU A O 1
ATOM 838 N N . LEU A 1 107 ? 16.618 -10.432 -4.212 1.00 93.31 107 LEU A N 1
ATOM 839 C CA . LEU A 1 107 ? 17.255 -9.270 -4.815 1.00 93.31 107 LEU A CA 1
ATOM 840 C C . LEU A 1 107 ? 17.567 -9.592 -6.272 1.00 93.31 107 LEU A C 1
ATOM 842 O O . LEU A 1 107 ? 18.387 -10.466 -6.555 1.00 93.31 107 LEU A O 1
ATOM 846 N N . LEU A 1 108 ? 16.917 -8.874 -7.182 1.00 92.62 108 LEU A N 1
ATOM 847 C CA . LEU A 1 108 ? 17.075 -9.071 -8.615 1.00 92.62 108 LEU A CA 1
ATOM 848 C C . LEU A 1 108 ? 17.934 -7.946 -9.199 1.00 92.62 108 LEU A C 1
ATOM 850 O O . LEU A 1 108 ? 17.589 -6.772 -9.042 1.00 92.62 108 LEU A O 1
ATOM 854 N N . PRO A 1 109 ? 19.056 -8.262 -9.870 1.00 91.62 109 PRO A N 1
ATOM 855 C CA . PRO A 1 109 ? 19.785 -7.252 -10.616 1.00 91.62 109 PRO A CA 1
ATOM 856 C C . PRO A 1 109 ? 18.947 -6.791 -11.813 1.00 91.62 109 PRO A C 1
ATOM 858 O O . PRO A 1 109 ? 18.229 -7.578 -12.431 1.00 91.62 109 PRO A O 1
ATOM 861 N N . LEU A 1 110 ? 19.054 -5.509 -12.157 1.00 89.94 110 LEU A N 1
ATOM 862 C CA . LEU A 1 110 ? 18.482 -4.993 -13.396 1.00 89.94 110 LEU A CA 1
ATOM 863 C C . LEU A 1 110 ? 19.260 -5.547 -14.593 1.00 89.94 110 LEU A C 1
ATOM 865 O O . LEU A 1 110 ? 20.484 -5.685 -14.547 1.00 89.94 110 LEU A O 1
ATOM 869 N N . ASN A 1 111 ? 18.549 -5.813 -15.685 1.00 89.19 111 ASN A N 1
ATOM 870 C CA . ASN A 1 111 ? 19.165 -6.086 -16.979 1.00 89.19 111 ASN A CA 1
ATOM 871 C C . ASN A 1 111 ? 20.058 -4.888 -17.382 1.00 89.19 111 ASN A C 1
ATOM 873 O O . ASN A 1 111 ? 19.630 -3.749 -17.177 1.00 89.19 111 ASN A O 1
ATOM 877 N N . PRO A 1 112 ? 21.259 -5.092 -17.965 1.00 89.75 112 PRO A N 1
ATOM 878 C CA . PRO A 1 112 ? 22.134 -4.006 -18.417 1.00 89.75 112 PRO A CA 1
ATOM 879 C C . PRO A 1 112 ? 21.431 -2.877 -19.189 1.00 89.75 112 PRO A C 1
ATOM 881 O O . PRO A 1 112 ? 21.731 -1.700 -18.972 1.00 89.75 112 PRO A O 1
ATOM 884 N N . THR A 1 113 ? 20.462 -3.212 -20.046 1.00 86.50 113 THR A N 1
ATOM 885 C CA . THR A 1 113 ? 19.684 -2.220 -20.806 1.00 86.50 113 THR A CA 1
ATOM 886 C C . THR A 1 113 ? 18.825 -1.350 -19.885 1.00 86.50 113 THR A C 1
ATOM 888 O O . THR A 1 113 ? 18.917 -0.122 -19.934 1.00 86.50 113 THR A O 1
ATOM 891 N N . MET A 1 114 ? 18.060 -1.969 -18.982 1.00 88.12 114 MET A N 1
ATOM 892 C CA . MET A 1 114 ? 17.232 -1.261 -17.995 1.00 88.12 114 MET A CA 1
ATOM 893 C C . MET A 1 114 ? 18.085 -0.504 -16.978 1.00 88.12 114 MET A C 1
ATOM 895 O O . MET A 1 114 ? 17.728 0.589 -16.558 1.00 88.12 114 MET A O 1
ATOM 899 N N . GLN A 1 115 ? 19.250 -1.036 -16.603 1.00 92.62 115 GLN A N 1
ATOM 900 C CA . GLN A 1 115 ? 20.175 -0.356 -15.702 1.00 92.62 115 GLN A CA 1
ATOM 901 C C . GLN A 1 115 ? 20.689 0.953 -16.313 1.00 92.62 115 GLN A C 1
ATOM 903 O O . GLN A 1 115 ? 20.801 1.964 -15.611 1.00 92.62 115 GLN A O 1
ATOM 908 N N . LYS A 1 116 ? 20.986 0.958 -17.619 1.00 92.19 116 LYS A N 1
ATOM 909 C CA . LYS A 1 116 ? 21.381 2.172 -18.344 1.00 92.19 116 LYS A CA 1
ATOM 910 C C . LYS A 1 116 ? 20.258 3.206 -18.337 1.00 92.19 116 LYS A C 1
ATOM 912 O O . LYS A 1 116 ? 20.516 4.368 -18.034 1.00 92.19 116 LYS A O 1
ATOM 917 N N . GLU A 1 117 ? 19.032 2.787 -18.627 1.00 90.75 117 GLU A N 1
ATOM 918 C CA . GLU A 1 117 ? 17.866 3.670 -18.616 1.00 90.75 117 GLU A CA 1
ATOM 919 C C . GLU A 1 117 ? 17.561 4.221 -17.219 1.00 90.75 117 GLU A C 1
ATOM 921 O O . GLU A 1 117 ? 17.464 5.436 -17.042 1.00 90.75 117 GLU A O 1
ATOM 926 N N . TYR A 1 118 ? 17.527 3.352 -16.210 1.00 93.31 118 TYR A N 1
ATOM 927 C CA . TYR A 1 118 ? 17.373 3.736 -14.811 1.00 93.31 118 TYR A CA 1
ATOM 928 C C . TYR A 1 118 ? 18.430 4.765 -14.400 1.00 93.31 118 TYR A C 1
ATOM 930 O O . TYR A 1 118 ? 18.116 5.762 -13.755 1.00 93.31 118 TYR A O 1
ATOM 938 N N . SER A 1 119 ? 19.689 4.571 -14.807 1.00 94.50 119 SER A N 1
ATOM 939 C CA . SER A 1 119 ? 20.776 5.511 -14.508 1.00 94.50 119 SER A CA 1
ATOM 940 C C . SER A 1 119 ? 20.549 6.884 -15.144 1.00 94.50 119 SER A C 1
ATOM 942 O O . SER A 1 119 ? 20.887 7.900 -14.535 1.00 94.50 119 SER A O 1
ATOM 944 N N . THR A 1 120 ? 19.984 6.931 -16.353 1.00 93.56 120 THR A N 1
ATOM 945 C CA . THR A 1 120 ? 19.603 8.182 -17.025 1.00 93.56 120 THR A CA 1
ATOM 946 C C . THR A 1 120 ? 18.480 8.881 -16.263 1.00 93.56 120 THR A C 1
ATOM 948 O O . THR A 1 120 ? 18.664 10.021 -15.834 1.00 93.56 120 THR A O 1
ATOM 951 N N . LEU A 1 121 ? 17.380 8.176 -15.981 1.00 91.38 121 LEU A N 1
ATOM 952 C CA . LEU A 1 121 ? 16.248 8.704 -15.208 1.00 91.38 121 LEU A CA 1
ATOM 953 C C . LEU A 1 121 ? 16.674 9.172 -13.812 1.00 91.38 121 LEU A C 1
ATOM 955 O O . LEU A 1 121 ? 16.198 10.187 -13.303 1.00 91.38 121 LEU A O 1
ATOM 959 N N . TYR A 1 122 ? 17.606 8.459 -13.183 1.00 93.12 122 TYR A N 1
ATOM 960 C CA . TYR A 1 122 ? 18.115 8.811 -11.865 1.00 93.12 122 TYR A CA 1
ATOM 961 C C . TYR A 1 122 ? 18.944 10.098 -11.899 1.00 93.12 122 TYR A C 1
ATOM 963 O O . TYR A 1 122 ? 18.795 10.951 -11.022 1.00 93.12 122 TYR A O 1
ATOM 971 N N . LYS A 1 123 ? 19.778 10.293 -12.929 1.00 92.69 123 LYS A N 1
ATOM 972 C CA . LYS A 1 123 ? 20.501 11.560 -13.131 1.00 92.69 123 LYS A CA 1
ATOM 973 C C . LYS A 1 123 ? 19.530 12.718 -13.340 1.00 92.69 123 LYS A C 1
ATOM 975 O O . LYS A 1 123 ? 19.680 13.748 -12.688 1.00 92.69 123 LYS A O 1
ATOM 980 N N . GLU A 1 124 ? 18.505 12.533 -14.168 1.00 88.50 124 GLU A N 1
ATOM 981 C CA . GLU A 1 124 ? 17.455 13.538 -14.380 1.00 88.50 124 GLU A CA 1
ATOM 982 C C . GLU A 1 124 ? 16.710 13.870 -13.086 1.00 88.50 124 GLU A C 1
ATOM 984 O O . GLU A 1 124 ? 16.493 15.043 -12.768 1.00 88.50 124 GLU A O 1
ATOM 989 N N . PHE A 1 125 ? 16.375 12.852 -12.290 1.00 89.38 125 PHE A N 1
ATOM 990 C CA . PHE A 1 125 ? 15.768 13.030 -10.977 1.00 89.38 125 PHE A CA 1
ATOM 991 C C . PHE A 1 125 ? 16.651 13.885 -10.061 1.00 89.38 125 PHE A C 1
ATOM 993 O O . PHE A 1 125 ? 16.161 14.853 -9.472 1.00 89.38 125 PHE A O 1
ATOM 1000 N N . LEU A 1 126 ? 17.953 13.596 -9.985 1.00 88.81 126 LEU A N 1
ATOM 1001 C CA . LEU A 1 126 ? 18.892 14.379 -9.179 1.00 88.81 126 LEU A CA 1
ATOM 1002 C C . LEU A 1 126 ? 19.016 15.828 -9.666 1.00 88.81 126 LEU A C 1
ATOM 1004 O O . LEU A 1 126 ? 19.036 16.739 -8.838 1.00 88.81 126 LEU A O 1
ATOM 1008 N N . SER A 1 127 ? 19.038 16.053 -10.981 1.00 86.19 127 SER A N 1
ATOM 1009 C CA . SER A 1 127 ? 19.052 17.395 -11.581 1.00 86.19 127 SER A CA 1
ATOM 1010 C C . SER A 1 127 ? 17.729 18.148 -11.405 1.00 86.19 127 SER A C 1
ATOM 1012 O O . SER A 1 127 ? 17.699 19.374 -11.461 1.00 86.19 127 SER A O 1
ATOM 1014 N N . SER A 1 128 ? 16.623 17.438 -11.174 1.00 77.38 128 SER A N 1
ATOM 1015 C CA . SER A 1 128 ? 15.287 18.015 -10.968 1.00 77.38 128 SER A CA 1
ATOM 1016 C C . SER A 1 128 ? 14.976 18.413 -9.518 1.00 77.38 128 SER A C 1
ATOM 1018 O O . SER A 1 128 ? 13.859 18.866 -9.238 1.00 77.38 128 SER A O 1
ATOM 1020 N N . LYS A 1 129 ? 15.932 18.254 -8.590 1.00 69.88 129 LYS A N 1
ATOM 1021 C CA . LYS A 1 129 ? 15.772 18.652 -7.184 1.00 69.88 129 LYS A CA 1
ATOM 1022 C C . LYS A 1 129 ? 15.323 20.117 -7.096 1.00 69.88 129 LYS A C 1
ATOM 1024 O O . LYS A 1 129 ? 16.019 21.011 -7.557 1.00 69.88 129 LYS A O 1
ATOM 1029 N N . GLY A 1 130 ? 14.147 20.350 -6.507 1.00 63.78 130 GLY A N 1
ATOM 1030 C CA . GLY A 1 130 ? 13.580 21.691 -6.306 1.00 63.78 130 GLY A CA 1
ATOM 1031 C C . GLY A 1 130 ? 12.376 22.049 -7.186 1.00 63.78 130 GLY A C 1
ATOM 1032 O O . GLY A 1 130 ? 11.731 23.05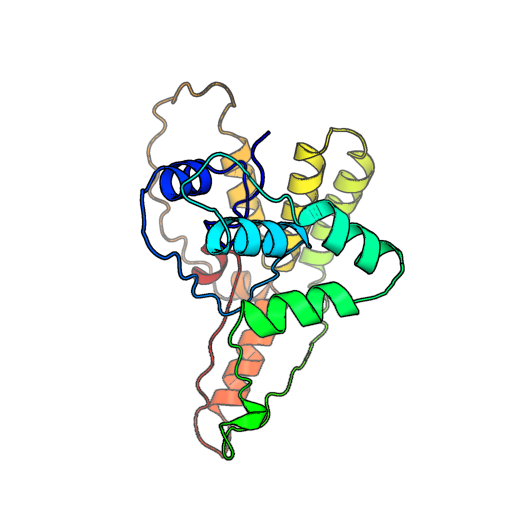6 -6.918 1.00 63.78 130 GLY A O 1
ATOM 1033 N N . LYS A 1 131 ? 11.982 21.219 -8.166 1.00 71.56 131 LYS A N 1
ATOM 1034 C CA . LYS A 1 131 ? 10.799 21.467 -9.031 1.00 71.56 131 LYS A CA 1
ATOM 1035 C C . LYS A 1 131 ? 9.433 21.214 -8.354 1.00 71.56 131 LYS A C 1
ATOM 1037 O O . LYS A 1 131 ? 8.436 20.960 -9.027 1.00 71.56 131 LYS A O 1
ATOM 1042 N N . GLY A 1 132 ? 9.380 21.277 -7.025 1.00 78.25 132 GLY A N 1
ATOM 1043 C CA . GLY A 1 132 ? 8.178 21.047 -6.223 1.00 78.25 132 GLY A CA 1
ATOM 1044 C C . GLY A 1 132 ? 7.831 19.566 -5.978 1.00 78.25 132 GLY A C 1
ATOM 1045 O O . GLY A 1 132 ? 8.368 18.665 -6.629 1.00 78.25 132 GLY A O 1
ATOM 1046 N N . PRO A 1 133 ? 6.921 19.295 -5.023 1.00 78.94 133 PRO A N 1
ATOM 1047 C CA . PRO A 1 133 ? 6.587 17.938 -4.583 1.00 78.94 133 PRO A CA 1
ATOM 1048 C C . PRO A 1 133 ? 5.938 17.081 -5.681 1.00 78.94 133 PRO A C 1
ATOM 1050 O O . PRO A 1 133 ? 6.204 15.885 -5.753 1.00 78.94 133 PRO A O 1
ATOM 1053 N N . GLY A 1 134 ? 5.147 17.672 -6.584 1.00 79.88 134 GLY A N 1
ATOM 1054 C CA . GLY A 1 134 ? 4.517 16.934 -7.688 1.00 79.88 134 GLY A CA 1
ATOM 1055 C C . GLY A 1 134 ? 5.535 16.339 -8.668 1.00 79.88 134 GLY A C 1
ATOM 1056 O O . GLY A 1 134 ? 5.464 15.158 -9.003 1.00 79.88 134 GLY A O 1
ATOM 1057 N N . ALA A 1 135 ? 6.540 17.126 -9.068 1.00 81.50 135 ALA A N 1
ATOM 1058 C CA . ALA A 1 135 ? 7.615 16.647 -9.936 1.00 81.50 135 ALA A CA 1
ATOM 1059 C C . ALA A 1 135 ? 8.476 15.574 -9.250 1.00 81.50 135 ALA A C 1
ATOM 1061 O O . ALA A 1 135 ? 8.905 14.620 -9.895 1.00 81.50 135 ALA A O 1
ATOM 1062 N N . PHE A 1 136 ? 8.686 15.703 -7.937 1.00 86.62 136 PHE A N 1
ATOM 1063 C CA . PHE A 1 136 ? 9.425 14.728 -7.140 1.00 86.62 136 PHE A CA 1
ATOM 1064 C C . PHE A 1 136 ? 8.752 13.350 -7.138 1.00 86.62 136 PHE A C 1
ATOM 1066 O O 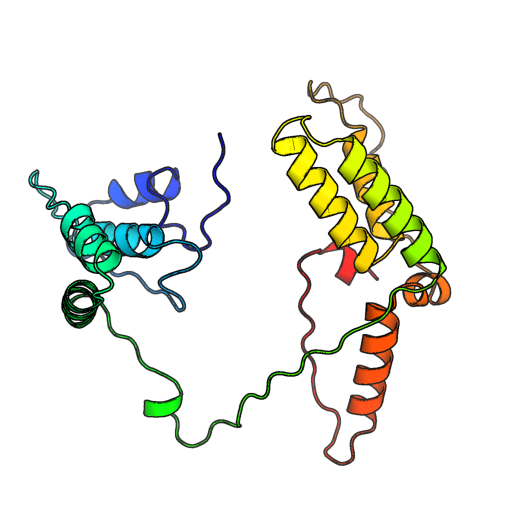. PHE A 1 136 ? 9.384 12.364 -7.521 1.00 86.62 136 PHE A O 1
ATOM 1073 N N . PHE A 1 137 ? 7.468 13.274 -6.769 1.00 85.69 137 PHE A N 1
ATOM 1074 C CA . PHE A 1 137 ? 6.744 11.997 -6.738 1.00 85.69 137 PHE A CA 1
ATOM 1075 C C . PHE A 1 137 ? 6.598 11.382 -8.127 1.00 85.69 137 PHE A C 1
ATOM 1077 O O . PHE A 1 137 ? 6.739 10.169 -8.269 1.00 85.69 137 PHE A O 1
ATOM 1084 N N . ARG A 1 138 ? 6.402 12.208 -9.162 1.00 85.06 138 ARG A N 1
ATOM 1085 C CA . ARG A 1 138 ? 6.386 11.744 -10.553 1.00 85.06 138 ARG A CA 1
ATOM 1086 C C . ARG A 1 138 ? 7.702 11.076 -10.942 1.00 85.06 138 ARG A C 1
ATOM 1088 O O . ARG A 1 138 ? 7.688 9.987 -11.503 1.00 85.06 138 ARG A O 1
ATOM 1095 N N . ASN A 1 139 ? 8.835 11.695 -10.624 1.00 87.94 139 ASN A N 1
ATOM 1096 C CA . ASN A 1 139 ? 10.140 11.143 -10.980 1.00 87.94 139 ASN A CA 1
ATOM 1097 C C . ASN A 1 139 ? 10.458 9.864 -10.194 1.00 87.94 139 ASN A C 1
ATOM 1099 O O . ASN A 1 139 ? 10.977 8.914 -10.774 1.00 87.94 139 ASN A O 1
ATOM 1103 N N . ILE A 1 140 ? 10.072 9.786 -8.915 1.00 89.56 140 ILE A N 1
ATOM 1104 C CA . ILE A 1 140 ? 10.126 8.524 -8.160 1.00 89.56 140 ILE A CA 1
ATOM 1105 C C . ILE A 1 140 ? 9.276 7.456 -8.844 1.00 89.56 140 ILE A C 1
ATOM 1107 O O . ILE A 1 140 ? 9.712 6.315 -8.967 1.00 89.56 140 ILE A O 1
ATOM 1111 N N . ASN A 1 141 ? 8.081 7.813 -9.312 1.00 88.75 141 ASN A N 1
ATOM 1112 C CA . ASN A 1 141 ? 7.207 6.865 -9.983 1.00 88.75 141 ASN A CA 1
ATOM 1113 C C . ASN A 1 141 ? 7.827 6.311 -11.274 1.00 88.75 141 ASN A C 1
ATOM 1115 O O . ASN A 1 141 ? 7.812 5.101 -11.482 1.00 88.75 141 ASN A O 1
ATOM 1119 N N . LYS A 1 142 ? 8.454 7.177 -12.085 1.00 88.88 142 LYS A N 1
ATOM 1120 C CA . LYS A 1 142 ? 9.203 6.767 -13.285 1.00 88.88 142 LYS A CA 1
ATOM 1121 C C . LYS A 1 142 ? 10.323 5.784 -12.933 1.00 88.88 142 LYS A C 1
ATOM 1123 O O . LYS A 1 142 ? 10.432 4.741 -13.564 1.00 88.88 142 LYS A O 1
ATOM 1128 N N . LEU A 1 143 ? 11.090 6.052 -11.874 1.00 91.31 143 LEU A N 1
ATOM 1129 C CA . LEU A 1 143 ? 12.128 5.125 -11.403 1.00 91.31 143 LEU A CA 1
ATOM 1130 C C . LEU A 1 143 ? 11.552 3.763 -10.984 1.00 91.31 143 LEU A C 1
ATOM 1132 O O . LEU A 1 143 ? 12.117 2.737 -11.344 1.00 91.31 143 LEU A O 1
ATOM 1136 N N . LYS A 1 144 ? 10.421 3.736 -10.263 1.00 90.12 144 LYS A N 1
ATOM 1137 C CA . LYS A 1 144 ? 9.769 2.479 -9.847 1.00 90.12 144 LYS A CA 1
ATOM 1138 C C . LYS A 1 144 ? 9.274 1.670 -11.044 1.00 90.12 144 LYS A C 1
ATOM 1140 O O . LYS A 1 144 ? 9.472 0.464 -11.083 1.00 90.12 144 LYS A O 1
ATOM 1145 N N . ILE A 1 145 ? 8.643 2.326 -12.013 1.00 88.75 145 ILE A N 1
ATOM 1146 C CA . ILE A 1 145 ? 8.085 1.656 -13.194 1.00 88.75 145 ILE A CA 1
ATOM 1147 C C . ILE A 1 145 ? 9.196 1.141 -14.108 1.00 88.75 145 ILE A C 1
ATOM 1149 O O . ILE A 1 145 ? 9.098 0.019 -14.597 1.00 88.75 145 ILE A O 1
ATOM 1153 N N . CYS A 1 146 ? 10.288 1.899 -14.238 1.00 89.38 146 CYS A N 1
ATOM 1154 C CA . CYS A 1 146 ? 11.490 1.466 -14.944 1.00 89.38 146 CYS A CA 1
ATOM 1155 C C . CYS A 1 146 ? 12.041 0.145 -14.397 1.00 89.38 146 CYS A C 1
ATOM 1157 O O . CYS A 1 146 ? 12.557 -0.641 -15.179 1.00 89.38 146 CYS A O 1
ATOM 1159 N N . CYS A 1 147 ? 11.944 -0.111 -13.087 1.00 88.88 147 CYS A N 1
ATOM 1160 C CA . CYS A 1 147 ? 12.385 -1.381 -12.506 1.00 88.88 147 CYS A CA 1
ATOM 1161 C C . CYS A 1 147 ? 11.475 -2.558 -12.886 1.00 88.88 147 CYS A C 1
ATOM 1163 O O . CYS A 1 147 ? 11.975 -3.666 -13.053 1.00 88.88 147 CYS A O 1
ATOM 1165 N N . ASN A 1 148 ? 10.173 -2.313 -13.060 1.00 87.38 148 ASN A N 1
ATOM 1166 C CA . ASN A 1 148 ? 9.207 -3.357 -13.393 1.00 87.38 148 ASN A CA 1
ATOM 1167 C C . ASN A 1 148 ? 9.303 -3.743 -14.874 1.00 87.38 148 ASN A C 1
ATOM 1169 O O . ASN A 1 148 ? 9.476 -4.918 -15.196 1.00 87.38 148 ASN A O 1
ATOM 1173 N N . HIS A 1 149 ? 9.187 -2.767 -15.785 1.00 86.25 149 HIS A N 1
ATOM 1174 C CA . HIS A 1 149 ? 9.263 -3.007 -17.228 1.00 86.25 149 HIS A CA 1
ATOM 1175 C C . HIS A 1 149 ? 9.448 -1.710 -18.041 1.00 86.25 149 HIS A C 1
ATOM 1177 O O . HIS A 1 149 ? 8.776 -0.712 -17.782 1.00 86.25 149 HIS A O 1
ATOM 1183 N N . HIS A 1 150 ? 10.285 -1.739 -19.088 1.00 81.75 150 HIS A N 1
ATOM 1184 C CA . HIS A 1 150 ? 10.573 -0.568 -19.936 1.00 81.75 150 HIS A CA 1
ATOM 1185 C C . HIS A 1 150 ? 9.335 -0.023 -20.672 1.00 81.75 150 HIS A C 1
ATOM 1187 O O . HIS A 1 150 ? 9.072 1.174 -20.621 1.00 81.75 150 HIS A O 1
ATOM 1193 N N . ILE A 1 151 ? 8.526 -0.890 -21.300 1.00 82.06 151 ILE A N 1
ATOM 1194 C CA . ILE A 1 151 ? 7.317 -0.477 -22.054 1.00 82.06 151 ILE A CA 1
ATOM 1195 C C . ILE A 1 151 ? 6.381 0.409 -21.222 1.00 82.06 151 ILE A C 1
ATOM 1197 O O . ILE A 1 151 ? 5.783 1.344 -21.748 1.00 82.06 151 ILE A O 1
ATOM 1201 N N . MET A 1 152 ? 6.280 0.152 -19.918 1.00 81.00 152 MET A N 1
ATOM 1202 C CA . MET A 1 152 ? 5.374 0.889 -19.041 1.00 81.00 152 MET A CA 1
ATOM 1203 C C . MET A 1 152 ? 5.779 2.358 -18.850 1.00 81.00 152 MET A C 1
ATOM 1205 O O . MET A 1 152 ? 4.958 3.163 -18.416 1.00 81.00 152 MET A O 1
ATOM 1209 N N . LEU A 1 153 ? 7.022 2.735 -19.166 1.00 78.69 153 LEU A N 1
ATOM 1210 C CA . LEU A 1 153 ? 7.454 4.133 -19.146 1.00 78.69 153 LEU A CA 1
ATOM 1211 C C . LEU A 1 153 ? 6.821 4.944 -20.279 1.00 78.69 153 LEU A C 1
ATOM 1213 O O . LEU A 1 153 ? 6.483 6.110 -20.068 1.00 78.69 153 LEU A O 1
ATOM 1217 N N . ASN A 1 154 ? 6.614 4.326 -21.444 1.00 69.56 154 ASN A N 1
ATOM 1218 C CA . ASN A 1 154 ? 6.037 4.993 -22.612 1.00 69.56 154 ASN A CA 1
ATOM 1219 C C . ASN A 1 154 ? 4.574 5.366 -22.363 1.00 69.56 154 ASN A C 1
ATOM 1221 O O . ASN A 1 154 ? 4.172 6.485 -22.656 1.00 69.56 154 ASN A O 1
ATOM 1225 N N . THR A 1 155 ? 3.821 4.504 -21.677 1.00 64.62 155 THR A N 1
ATOM 1226 C CA . THR A 1 155 ? 2.426 4.788 -21.319 1.00 64.62 155 THR A CA 1
ATOM 1227 C C . THR A 1 155 ? 2.276 6.001 -20.394 1.00 64.62 155 THR A C 1
ATOM 1229 O O . THR A 1 155 ? 1.240 6.661 -20.387 1.00 64.62 155 THR A O 1
ATOM 1232 N N . ILE A 1 156 ? 3.304 6.320 -19.601 1.00 63.34 156 ILE A N 1
ATOM 1233 C CA . ILE A 1 156 ? 3.325 7.535 -18.770 1.00 63.34 156 ILE A CA 1
ATOM 1234 C C . ILE A 1 156 ? 3.716 8.751 -19.608 1.00 63.34 156 ILE A C 1
ATOM 1236 O O . ILE A 1 156 ? 3.191 9.834 -19.378 1.00 63.34 156 ILE A O 1
ATOM 1240 N N . ALA A 1 157 ? 4.642 8.585 -20.556 1.00 59.75 157 ALA A N 1
ATOM 1241 C CA . ALA A 1 157 ? 5.048 9.657 -21.458 1.00 59.75 157 ALA A CA 1
ATOM 1242 C C . ALA A 1 157 ? 3.887 10.115 -22.358 1.00 59.75 157 ALA A C 1
ATOM 1244 O O . ALA A 1 157 ? 3.741 11.313 -22.585 1.00 59.75 157 ALA A O 1
ATOM 1245 N N . ASP A 1 158 ? 3.024 9.191 -22.787 1.00 52.50 158 ASP A N 1
ATOM 1246 C CA . ASP A 1 158 ? 1.814 9.512 -23.552 1.00 52.50 158 ASP A CA 1
ATOM 1247 C C . ASP A 1 158 ? 0.776 10.257 -22.696 1.00 52.50 158 ASP A C 1
ATOM 1249 O O . ASP A 1 158 ? 0.164 11.217 -23.157 1.00 52.50 158 ASP A O 1
ATOM 1253 N N . ALA A 1 159 ? 0.641 9.891 -21.416 1.00 56.59 159 ALA A N 1
ATOM 1254 C CA . ALA A 1 159 ? -0.202 10.620 -20.463 1.00 56.59 159 ALA A CA 1
ATOM 1255 C C . ALA A 1 159 ? 0.347 12.020 -20.110 1.00 56.59 159 ALA A C 1
ATOM 1257 O O . ALA A 1 159 ? -0.414 12.897 -19.709 1.00 56.59 159 ALA A O 1
ATOM 1258 N N . ASP A 1 160 ? 1.657 12.250 -20.264 1.00 53.12 160 ASP A N 1
ATOM 1259 C CA . ASP A 1 160 ? 2.308 13.548 -20.034 1.00 53.12 160 ASP A CA 1
ATOM 1260 C C . ASP A 1 160 ? 2.023 14.564 -21.177 1.00 53.12 160 ASP A C 1
ATOM 1262 O O . ASP A 1 160 ? 2.311 15.753 -21.014 1.00 53.12 160 ASP A O 1
ATOM 1266 N N . LEU A 1 161 ? 1.465 14.132 -22.321 1.00 51.06 161 LEU A N 1
ATOM 1267 C CA . LEU A 1 161 ? 1.113 14.999 -23.461 1.00 51.06 161 LEU A CA 1
ATOM 1268 C C . LEU A 1 161 ? -0.315 15.573 -23.395 1.00 51.06 161 LEU A C 1
ATOM 1270 O O . LEU A 1 161 ? -0.657 16.434 -24.209 1.00 51.06 161 LEU A O 1
ATOM 1274 N N . GLU A 1 162 ? -1.139 15.151 -22.433 1.00 43.97 162 GLU A N 1
ATOM 1275 C CA . GLU A 1 162 ? -2.462 15.741 -22.214 1.00 43.97 162 GLU A CA 1
ATOM 1276 C C . GLU A 1 162 ? -2.344 17.046 -21.395 1.00 43.97 162 GLU A C 1
ATOM 1278 O O . GLU A 1 162 ? -1.974 17.059 -20.221 1.00 43.97 162 GLU A O 1
ATOM 1283 N N . ASP A 1 163 ? -2.616 18.173 -22.062 1.00 41.06 163 ASP A N 1
ATOM 1284 C CA . ASP A 1 163 ? -2.523 19.550 -21.553 1.00 41.06 163 ASP A CA 1
ATOM 1285 C C . ASP A 1 163 ? -3.332 19.758 -20.242 1.00 41.06 163 ASP A C 1
ATOM 1287 O O . ASP A 1 163 ? -4.500 19.365 -20.169 1.00 41.06 163 ASP A O 1
ATOM 1291 N N . PRO A 1 164 ? -2.779 20.424 -19.203 1.00 44.16 164 PRO A N 1
ATOM 1292 C CA . PRO A 1 164 ? -3.497 20.741 -17.961 1.00 44.16 164 PRO A CA 1
ATOM 1293 C C . PRO A 1 164 ? -4.733 21.644 -18.129 1.00 44.16 164 PRO A C 1
ATOM 1295 O O . PRO A 1 164 ? -5.545 21.733 -17.205 1.00 44.16 164 PRO A O 1
ATOM 1298 N N . ASN A 1 165 ? -4.915 22.306 -19.273 1.00 43.59 165 ASN A N 1
ATOM 1299 C CA . ASN A 1 165 ? -6.166 22.981 -19.609 1.00 43.59 165 ASN A CA 1
ATOM 1300 C C . ASN A 1 165 ? -7.009 22.078 -20.509 1.00 43.59 165 ASN A C 1
ATOM 1302 O O . ASN A 1 165 ? -6.854 22.129 -21.723 1.00 43.59 165 ASN A O 1
ATOM 1306 N N . GLY A 1 166 ? -7.917 21.295 -19.915 1.00 42.06 166 GLY A N 1
ATOM 1307 C CA . GLY A 1 166 ? -8.784 20.304 -20.571 1.00 42.06 166 GLY A CA 1
ATOM 1308 C C . GLY A 1 166 ? -9.659 20.817 -21.725 1.00 42.06 166 GLY A C 1
ATOM 1309 O O . GLY A 1 166 ? -10.886 20.834 -21.642 1.00 42.06 166 GLY A O 1
ATOM 1310 N N . ARG A 1 167 ? -9.040 21.194 -22.841 1.00 34.91 167 ARG A N 1
ATOM 1311 C CA . ARG A 1 167 ? -9.651 21.247 -24.160 1.00 34.91 167 ARG A CA 1
ATOM 1312 C C . ARG A 1 167 ? -9.260 19.959 -24.846 1.00 34.91 167 ARG A C 1
ATOM 1314 O O . ARG A 1 167 ? -8.178 19.848 -25.407 1.00 34.91 167 ARG A O 1
ATOM 1321 N N . SER A 1 168 ? -10.175 19.001 -24.783 1.00 40.88 168 SER A N 1
ATOM 1322 C CA . SER A 1 168 ? -10.173 17.827 -25.639 1.00 40.88 168 SER A CA 1
ATOM 1323 C C . SER A 1 168 ? -10.061 18.284 -27.094 1.00 40.88 168 SER A C 1
ATOM 1325 O O . SER A 1 168 ? -11.056 18.674 -27.713 1.00 40.88 168 SER A O 1
ATOM 1327 N N . THR A 1 169 ? -8.858 18.254 -27.659 1.00 30.42 169 THR A N 1
ATOM 1328 C CA . THR A 1 169 ? -8.746 17.996 -29.084 1.00 30.42 169 THR A CA 1
ATOM 1329 C C . THR A 1 169 ? -9.288 16.592 -29.262 1.00 30.42 169 THR A C 1
ATOM 1331 O O . THR A 1 169 ? -8.854 15.641 -28.618 1.00 30.42 169 THR A O 1
ATOM 1334 N N . GLN A 1 170 ? -10.337 16.498 -30.064 1.00 41.00 170 GLN A N 1
ATOM 1335 C CA . GLN A 1 170 ? -10.952 15.262 -30.500 1.00 41.00 170 GLN A CA 1
ATOM 1336 C C . GLN A 1 170 ? -9.924 14.498 -31.343 1.00 41.00 170 GLN A C 1
ATOM 1338 O O . GLN A 1 170 ? -9.934 14.537 -32.567 1.00 41.00 170 GLN A O 1
ATOM 1343 N N . GLY A 1 171 ? -8.960 13.894 -30.658 1.00 30.33 171 GLY A N 1
ATOM 1344 C CA . GLY A 1 171 ? -7.983 12.966 -31.179 1.00 30.33 171 GLY A CA 1
ATOM 1345 C C . GLY A 1 171 ? -8.537 11.590 -30.901 1.00 30.33 171 GLY A C 1
ATOM 1346 O O . GLY A 1 171 ? -8.653 11.189 -29.750 1.00 30.33 171 GLY A O 1
ATOM 1347 N N . ASN A 1 172 ? -8.992 10.953 -31.973 1.00 29.52 172 ASN A N 1
ATOM 1348 C CA . ASN A 1 172 ? -9.199 9.525 -32.146 1.00 29.52 172 ASN A CA 1
ATOM 1349 C C . ASN A 1 172 ? -8.891 8.727 -30.880 1.00 29.52 172 ASN A C 1
ATOM 1351 O O . ASN A 1 172 ? -7.730 8.575 -30.507 1.00 29.52 172 ASN A O 1
ATOM 1355 N N . SER A 1 173 ? -9.942 8.193 -30.259 1.00 36.47 173 SER A N 1
ATOM 1356 C CA . SER A 1 173 ? -9.820 7.049 -29.372 1.00 36.47 173 SER A CA 1
ATOM 1357 C C . SER A 1 173 ? -9.208 5.920 -30.204 1.00 36.47 173 SER A C 1
ATOM 1359 O O . SER A 1 173 ? -9.910 5.091 -30.778 1.00 36.47 173 SER A O 1
ATOM 1361 N N . SER A 1 174 ? -7.884 5.922 -30.350 1.00 35.22 174 SER A N 1
ATOM 1362 C CA . SER A 1 174 ? -7.132 4.709 -30.575 1.00 35.22 174 SER A CA 1
ATOM 1363 C C . SER A 1 174 ? -7.370 3.921 -29.308 1.00 35.22 174 SER A C 1
ATOM 1365 O O . SER A 1 174 ? -6.686 4.083 -28.300 1.00 35.22 174 SER A O 1
ATOM 1367 N N . THR A 1 175 ? -8.440 3.124 -29.361 1.00 34.19 175 THR A N 1
ATOM 1368 C CA . THR A 1 175 ? -8.484 1.792 -28.785 1.00 34.19 175 THR A CA 1
ATOM 1369 C C . THR A 1 175 ? -7.045 1.366 -28.578 1.00 34.19 175 THR A C 1
ATOM 1371 O O . THR A 1 175 ? -6.307 1.279 -29.560 1.00 34.19 175 THR A O 1
ATOM 1374 N N . ILE A 1 176 ? -6.628 1.215 -27.322 1.00 44.06 176 ILE A N 1
ATOM 1375 C CA . ILE A 1 176 ? -5.377 0.542 -27.005 1.00 44.06 176 ILE A CA 1
ATOM 1376 C C . ILE A 1 176 ? -5.564 -0.836 -27.631 1.00 44.06 176 ILE A C 1
ATOM 1378 O O . ILE A 1 176 ? -6.208 -1.717 -27.063 1.00 44.06 176 ILE A O 1
ATOM 1382 N N . THR A 1 177 ? -5.137 -0.977 -28.885 1.00 41.38 177 THR A N 1
ATOM 1383 C CA . THR A 1 177 ? -4.902 -2.264 -29.503 1.00 41.38 177 THR A CA 1
ATOM 1384 C C . THR A 1 177 ? -4.058 -2.974 -28.477 1.00 41.38 177 THR A C 1
ATOM 1386 O O . THR A 1 177 ? -3.063 -2.409 -28.028 1.00 41.38 177 THR A O 1
ATOM 1389 N N . GLN A 1 178 ? -4.510 -4.146 -28.044 1.00 50.56 178 GLN A N 1
ATOM 1390 C CA . GLN A 1 178 ? -3.675 -5.093 -27.331 1.00 50.56 178 GLN A CA 1
ATOM 1391 C C . GLN A 1 178 ? -2.409 -5.244 -28.170 1.00 50.56 178 GLN A C 1
ATOM 1393 O O . GLN A 1 178 ? -2.390 -5.990 -29.149 1.00 50.56 178 GLN A O 1
ATOM 1398 N N . THR A 1 179 ? -1.390 -4.441 -27.878 1.00 54.81 179 THR A N 1
ATOM 1399 C CA . THR A 1 179 ? -0.094 -4.585 -28.502 1.00 54.81 179 THR A CA 1
ATOM 1400 C C . THR A 1 179 ? 0.394 -5.871 -27.892 1.00 54.81 179 THR A C 1
ATOM 1402 O O . THR A 1 179 ? 0.744 -5.895 -26.717 1.00 54.81 179 THR A O 1
ATOM 1405 N N . ILE A 1 180 ? 0.261 -6.965 -28.640 1.00 64.44 180 ILE A N 1
ATOM 1406 C CA . ILE A 1 180 ? 0.797 -8.258 -28.245 1.00 64.44 180 ILE A CA 1
ATOM 1407 C C . ILE A 1 180 ? 2.286 -8.007 -28.046 1.00 64.44 180 ILE A C 1
ATOM 1409 O O . ILE A 1 180 ? 3.020 -7.831 -29.019 1.00 64.44 180 ILE A O 1
ATOM 1413 N N . VAL A 1 181 ? 2.697 -7.879 -26.787 1.00 72.31 181 VAL A N 1
ATOM 1414 C CA . VAL A 1 181 ? 4.099 -7.728 -26.436 1.00 72.31 181 VAL A CA 1
ATOM 1415 C C . VAL A 1 181 ? 4.728 -9.085 -26.684 1.00 72.31 181 VAL A C 1
ATOM 1417 O O . VAL A 1 181 ? 4.233 -10.119 -26.229 1.00 72.31 181 VAL A O 1
ATOM 1420 N N . ASP A 1 182 ? 5.771 -9.101 -27.497 1.00 81.00 182 ASP A N 1
ATOM 1421 C CA . ASP A 1 182 ? 6.497 -10.320 -27.783 1.00 81.00 182 ASP A CA 1
ATOM 1422 C C . ASP A 1 182 ? 7.223 -10.812 -26.523 1.00 81.00 182 ASP A C 1
ATOM 1424 O O . ASP A 1 182 ? 7.616 -10.044 -25.642 1.00 81.00 182 ASP A O 1
ATOM 1428 N N . VAL A 1 183 ? 7.406 -12.131 -26.442 1.00 81.50 183 VAL A N 1
ATOM 1429 C CA . VAL A 1 183 ? 8.011 -12.776 -25.270 1.00 81.50 183 VAL A CA 1
ATOM 1430 C C . VAL A 1 183 ? 9.419 -12.244 -25.006 1.00 81.50 183 VAL A C 1
ATOM 1432 O O . VAL A 1 183 ? 9.803 -12.102 -23.849 1.00 81.50 183 VAL A O 1
ATOM 1435 N N . GLU A 1 184 ? 10.189 -11.937 -26.052 1.00 83.75 184 GLU A N 1
ATOM 1436 C CA . GLU A 1 184 ? 11.548 -11.413 -25.905 1.00 83.75 184 GLU A CA 1
ATOM 1437 C C . GLU A 1 184 ? 11.535 -10.057 -25.193 1.00 83.75 184 GLU A C 1
ATOM 1439 O O . GLU A 1 184 ? 12.289 -9.860 -24.237 1.00 83.75 184 GLU A O 1
ATOM 1444 N N . THR A 1 185 ? 10.598 -9.181 -25.554 1.00 84.00 185 THR A N 1
ATOM 1445 C CA . THR A 1 185 ? 10.411 -7.905 -24.868 1.00 84.00 185 THR A CA 1
ATOM 1446 C C . THR A 1 185 ? 9.954 -8.066 -23.415 1.00 84.00 185 THR A C 1
ATOM 1448 O O . THR A 1 185 ? 10.544 -7.419 -22.550 1.00 84.00 185 THR A O 1
ATOM 1451 N N . CYS A 1 186 ? 9.004 -8.958 -23.094 1.00 83.19 186 CYS A N 1
ATOM 1452 C CA . CYS A 1 186 ? 8.621 -9.226 -21.693 1.00 83.19 186 CYS A CA 1
ATOM 1453 C C . CYS A 1 186 ? 9.813 -9.722 -20.851 1.00 83.19 186 CYS A C 1
ATOM 1455 O O . CYS A 1 186 ? 9.996 -9.332 -19.694 1.00 83.19 186 CYS A O 1
ATOM 1457 N N . MET A 1 187 ? 10.670 -10.555 -21.445 1.00 84.44 187 MET A N 1
ATOM 1458 C CA . MET A 1 187 ? 11.853 -11.124 -20.790 1.00 84.44 187 MET A CA 1
ATOM 1459 C C . MET A 1 187 ? 12.987 -10.111 -20.582 1.00 84.44 187 MET A C 1
ATOM 1461 O O . MET A 1 187 ? 13.970 -10.414 -19.904 1.00 84.44 187 MET A O 1
ATOM 1465 N N . MET A 1 188 ? 12.851 -8.879 -21.080 1.00 85.25 188 MET A N 1
ATOM 1466 C CA . MET A 1 188 ? 13.779 -7.801 -20.734 1.00 85.25 188 MET A CA 1
ATOM 1467 C C . MET A 1 188 ? 13.699 -7.433 -19.249 1.00 85.25 188 MET A C 1
ATOM 1469 O O . MET A 1 188 ? 14.717 -7.019 -18.686 1.00 85.25 188 MET A O 1
ATOM 1473 N N . SER A 1 189 ? 12.539 -7.636 -18.610 1.00 89.06 189 SER A N 1
ATOM 1474 C CA . SER A 1 189 ? 12.359 -7.459 -17.168 1.00 89.06 189 SER A CA 1
ATOM 1475 C C . SER A 1 189 ? 12.988 -8.602 -16.375 1.00 89.06 189 SER A C 1
ATOM 1477 O O . SER A 1 189 ? 12.682 -9.786 -16.571 1.00 89.06 189 SER A O 1
ATOM 1479 N N . SER A 1 190 ? 13.848 -8.240 -15.420 1.00 90.31 190 SER A N 1
ATOM 1480 C CA . SER A 1 190 ? 14.426 -9.202 -14.480 1.00 90.31 190 SER A CA 1
ATOM 1481 C C . SER A 1 190 ? 13.368 -9.794 -13.546 1.00 90.31 190 SER A C 1
ATOM 1483 O O . SER A 1 190 ? 13.470 -10.969 -13.193 1.00 90.31 190 SER A O 1
ATOM 1485 N N . GLU A 1 191 ? 12.326 -9.030 -13.205 1.00 90.38 191 GLU A N 1
ATOM 1486 C CA . GLU A 1 191 ? 11.204 -9.497 -12.386 1.00 90.38 191 GLU A CA 1
ATOM 1487 C C . GLU A 1 191 ? 10.368 -10.548 -13.119 1.00 90.38 191 GLU A C 1
ATOM 1489 O O . GLU A 1 191 ? 10.133 -11.622 -12.565 1.00 90.38 191 GLU A O 1
ATOM 1494 N N . ILE A 1 192 ? 9.981 -10.291 -14.375 1.00 91.00 192 ILE A N 1
ATOM 1495 C CA . ILE A 1 192 ? 9.191 -11.240 -15.181 1.00 91.00 192 ILE A CA 1
ATOM 1496 C C . ILE A 1 192 ? 9.989 -12.520 -15.434 1.00 91.00 192 ILE A C 1
ATOM 1498 O O . ILE A 1 192 ? 9.486 -13.624 -15.214 1.00 91.00 192 ILE A O 1
ATOM 1502 N N . THR A 1 193 ? 11.259 -12.384 -15.820 1.00 90.75 193 THR A N 1
ATOM 1503 C CA . THR A 1 193 ? 12.157 -13.524 -16.055 1.00 90.75 193 THR A CA 1
ATOM 1504 C C . THR A 1 193 ? 12.265 -14.417 -14.822 1.00 90.75 193 THR A C 1
ATOM 1506 O O . THR A 1 193 ? 12.167 -15.647 -14.904 1.00 90.75 193 THR A O 1
ATOM 1509 N N . HIS A 1 194 ? 12.459 -13.803 -13.654 1.00 92.25 194 HIS A N 1
ATOM 1510 C CA . HIS A 1 194 ? 12.593 -14.532 -12.401 1.00 92.25 194 HIS A CA 1
ATOM 1511 C C . HIS A 1 194 ? 11.268 -15.141 -11.934 1.00 92.25 194 HIS A C 1
ATOM 1513 O O . HIS A 1 194 ? 11.239 -16.301 -11.513 1.00 92.25 194 HIS A O 1
ATOM 1519 N N . LEU A 1 195 ? 10.158 -14.411 -12.072 1.00 91.81 195 LEU A N 1
ATOM 1520 C CA . LEU A 1 195 ? 8.814 -14.910 -11.786 1.00 91.81 195 LEU A CA 1
ATOM 1521 C C . LEU A 1 195 ? 8.500 -16.147 -12.633 1.00 91.81 195 LEU A C 1
ATOM 1523 O O . LEU A 1 195 ? 8.089 -17.170 -12.084 1.00 91.81 195 LEU A O 1
ATOM 1527 N N . LEU A 1 196 ? 8.758 -16.098 -13.942 1.00 90.88 196 LEU A N 1
ATOM 1528 C CA . LEU A 1 196 ? 8.527 -17.222 -14.848 1.00 90.88 196 LEU A CA 1
ATOM 1529 C C . LEU A 1 196 ? 9.346 -18.450 -14.434 1.00 90.88 196 LEU A C 1
ATOM 1531 O O . LEU A 1 196 ? 8.804 -19.553 -14.345 1.00 90.88 196 LEU A O 1
ATOM 1535 N N . LYS A 1 197 ? 10.628 -18.263 -14.098 1.00 91.00 197 LYS A N 1
ATOM 1536 C CA . LYS A 1 197 ? 11.496 -19.339 -13.594 1.00 91.00 197 LYS A CA 1
ATOM 1537 C C . LYS A 1 197 ? 10.948 -19.961 -12.305 1.00 91.00 197 LYS A C 1
ATOM 1539 O O . LYS A 1 197 ? 10.916 -21.187 -12.177 1.00 91.00 197 LYS A O 1
ATOM 1544 N N . SER A 1 198 ? 10.485 -19.136 -11.368 1.00 90.38 198 SER A N 1
ATOM 1545 C CA . SER A 1 198 ? 9.888 -19.583 -10.104 1.00 90.38 198 SER A CA 1
ATOM 1546 C C . SER A 1 198 ? 8.574 -20.340 -10.319 1.00 90.38 198 SER A C 1
ATOM 1548 O O . SER A 1 198 ? 8.358 -21.394 -9.718 1.00 90.38 198 SER A O 1
ATOM 1550 N N . LEU A 1 199 ? 7.723 -19.875 -11.234 1.00 90.00 199 LEU A N 1
ATOM 1551 C CA . LEU A 1 199 ? 6.478 -20.557 -11.596 1.00 90.00 199 LEU A CA 1
ATOM 1552 C C . LEU A 1 199 ? 6.735 -21.893 -12.305 1.00 90.00 199 LEU A C 1
ATOM 1554 O O . LEU A 1 199 ? 6.077 -22.887 -11.993 1.00 90.00 199 LEU A O 1
ATOM 1558 N N . MET A 1 200 ? 7.722 -21.957 -13.204 1.00 89.25 200 MET A N 1
ATOM 1559 C CA . MET A 1 200 ? 8.131 -23.208 -13.855 1.00 89.25 200 MET A CA 1
ATOM 1560 C C . MET A 1 200 ? 8.630 -24.239 -12.839 1.00 89.25 200 MET A C 1
ATOM 1562 O O . MET A 1 200 ? 8.232 -25.403 -12.907 1.00 89.25 200 MET A O 1
ATOM 1566 N N . LYS A 1 201 ? 9.428 -23.809 -11.854 1.00 87.69 201 LYS A N 1
ATOM 1567 C CA . LYS A 1 201 ? 9.876 -24.666 -10.746 1.00 87.69 201 LYS A CA 1
ATOM 1568 C C . LYS A 1 201 ? 8.698 -25.182 -9.914 1.00 87.69 201 LYS A C 1
ATOM 1570 O O . LYS A 1 201 ? 8.652 -26.365 -9.591 1.00 87.69 201 LYS A O 1
ATOM 1575 N N . ASN A 1 202 ? 7.724 -24.324 -9.610 1.00 86.31 202 ASN A N 1
ATOM 1576 C CA . ASN A 1 202 ? 6.529 -24.707 -8.850 1.00 86.31 202 ASN A CA 1
ATOM 1577 C C . ASN A 1 202 ? 5.642 -25.707 -9.604 1.00 86.31 202 ASN A C 1
ATOM 1579 O O . ASN A 1 202 ? 5.054 -26.592 -8.984 1.00 86.31 202 ASN A O 1
ATOM 1583 N N . LYS A 1 203 ? 5.569 -25.607 -10.938 1.00 84.06 203 LYS A N 1
ATOM 1584 C CA . LYS A 1 203 ? 4.837 -26.562 -11.785 1.00 84.06 203 LYS A CA 1
ATOM 1585 C C . LYS A 1 203 ? 5.462 -27.961 -11.768 1.00 84.06 203 LYS A C 1
ATOM 1587 O O . LYS A 1 203 ? 4.736 -28.941 -11.887 1.00 84.06 203 LYS A O 1
ATOM 1592 N N . GLN A 1 204 ? 6.784 -28.047 -11.635 1.00 81.81 204 GLN A N 1
ATOM 1593 C CA . GLN A 1 204 ? 7.547 -29.302 -11.630 1.00 81.81 204 GLN A CA 1
ATOM 1594 C C . GLN A 1 204 ? 7.719 -29.907 -10.224 1.00 81.81 204 GLN A C 1
ATOM 1596 O O . GLN A 1 204 ? 8.421 -30.903 -10.074 1.00 81.81 204 GLN A O 1
ATOM 1601 N N . SER A 1 205 ? 7.118 -29.313 -9.188 1.00 78.00 205 SER A N 1
ATOM 1602 C CA . SER A 1 205 ? 7.279 -29.781 -7.811 1.00 78.00 205 SER A CA 1
ATOM 1603 C C . SER A 1 205 ? 6.669 -31.172 -7.598 1.00 78.00 205 SER A C 1
ATOM 1605 O O . SER A 1 205 ? 5.528 -31.431 -7.979 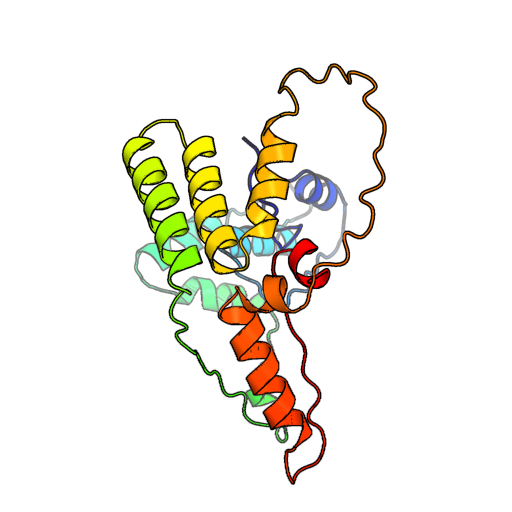1.00 78.00 205 SER A O 1
ATOM 1607 N N . GLU A 1 206 ? 7.416 -32.046 -6.917 1.00 62.31 206 GLU A N 1
ATOM 1608 C CA . GLU A 1 206 ? 7.015 -33.420 -6.572 1.00 62.31 206 GLU A CA 1
ATOM 1609 C C . GLU A 1 206 ? 5.754 -33.489 -5.689 1.00 62.31 206 GLU A C 1
ATOM 1611 O O . GLU A 1 206 ? 5.069 -34.507 -5.663 1.00 62.31 206 GLU A O 1
ATOM 1616 N N . CYS A 1 207 ? 5.402 -32.393 -5.006 1.00 68.12 207 CYS A N 1
ATOM 1617 C CA . CYS A 1 207 ? 4.212 -32.282 -4.153 1.00 68.12 207 CYS A CA 1
ATOM 1618 C C . CYS A 1 207 ? 2.925 -31.922 -4.939 1.00 68.12 207 CYS A C 1
ATOM 1620 O O . CYS A 1 207 ? 1.868 -31.689 -4.352 1.00 68.12 207 CYS A O 1
ATOM 1622 N N . GLY A 1 208 ? 3.003 -31.868 -6.274 1.00 70.75 208 GLY A N 1
ATOM 1623 C CA . GLY A 1 208 ? 1.925 -31.428 -7.161 1.00 70.75 208 GLY A CA 1
ATOM 1624 C C . GLY A 1 208 ? 1.995 -29.929 -7.493 1.00 70.75 208 GLY A C 1
ATOM 1625 O O . GLY A 1 208 ? 2.760 -29.181 -6.880 1.00 70.75 208 GLY A O 1
ATOM 1626 N N . PRO A 1 209 ? 1.213 -29.459 -8.484 1.00 75.38 209 PRO A N 1
ATOM 1627 C CA . PRO A 1 209 ? 1.276 -28.076 -8.941 1.00 75.38 209 PRO A CA 1
ATOM 1628 C C . PRO A 1 209 ? 0.782 -27.116 -7.851 1.00 75.38 209 PRO A C 1
ATOM 1630 O O . PRO A 1 209 ? -0.412 -27.054 -7.542 1.00 75.38 209 PRO A O 1
ATOM 1633 N N . ALA A 1 210 ? 1.700 -26.334 -7.285 1.00 81.75 210 ALA A N 1
ATOM 1634 C CA . ALA A 1 210 ? 1.356 -25.277 -6.343 1.00 81.75 210 ALA A CA 1
ATOM 1635 C C . ALA A 1 210 ? 0.657 -24.117 -7.072 1.00 81.75 210 ALA A C 1
ATOM 1637 O O . ALA A 1 210 ? 1.127 -23.635 -8.105 1.00 81.75 210 ALA A O 1
ATOM 1638 N N . LYS A 1 211 ? -0.464 -23.642 -6.519 1.00 88.25 211 LYS A N 1
ATOM 1639 C CA . LYS A 1 211 ? -1.137 -22.432 -7.006 1.00 88.25 211 LYS A CA 1
ATOM 1640 C C . LYS A 1 211 ? -0.399 -21.200 -6.489 1.00 88.25 211 LYS A C 1
ATOM 1642 O O . LYS A 1 211 ? -0.108 -21.116 -5.298 1.00 88.25 211 LYS A O 1
ATOM 1647 N N . ALA A 1 212 ? -0.143 -20.243 -7.373 1.00 90.31 212 ALA A N 1
ATOM 1648 C CA . ALA A 1 212 ? 0.467 -18.963 -7.036 1.00 90.31 212 ALA A CA 1
ATOM 1649 C C . ALA A 1 212 ? -0.529 -17.822 -7.271 1.00 90.31 212 ALA A C 1
ATOM 1651 O O . ALA A 1 212 ? -1.335 -17.879 -8.199 1.00 90.31 212 ALA A O 1
ATOM 1652 N N . VAL A 1 213 ? -0.458 -16.789 -6.432 1.00 91.69 213 VAL A N 1
ATOM 1653 C CA . VAL A 1 213 ? -1.181 -15.527 -6.618 1.00 91.69 213 VAL A CA 1
ATOM 1654 C C . VAL A 1 213 ? -0.139 -14.427 -6.745 1.00 91.69 213 VAL A C 1
ATOM 1656 O O . VAL A 1 213 ? 0.690 -14.262 -5.851 1.00 91.69 213 VAL A O 1
ATOM 1659 N N . VAL A 1 214 ? -0.172 -13.705 -7.862 1.00 90.31 214 VAL A N 1
ATOM 1660 C CA . VAL A 1 214 ? 0.740 -12.594 -8.148 1.00 90.31 214 VAL A CA 1
ATOM 1661 C C . VAL A 1 214 ? 0.007 -11.288 -7.869 1.00 90.31 214 VAL A C 1
ATOM 1663 O O . VAL A 1 214 ? -1.121 -11.099 -8.318 1.00 90.31 214 VAL A O 1
ATOM 1666 N N . TYR A 1 215 ? 0.648 -10.397 -7.119 1.00 91.38 215 TYR A N 1
ATOM 1667 C CA . TYR A 1 215 ? 0.133 -9.064 -6.823 1.00 91.38 215 TYR A CA 1
ATOM 1668 C C . TYR A 1 215 ? 1.042 -8.021 -7.464 1.00 91.38 215 TYR A C 1
ATOM 1670 O O . TYR A 1 215 ? 2.260 -8.092 -7.327 1.00 91.38 215 TYR A O 1
ATOM 1678 N N . THR A 1 216 ? 0.446 -7.027 -8.113 1.00 89.56 216 THR A N 1
ATOM 1679 C CA . THR A 1 216 ? 1.147 -5.861 -8.657 1.00 89.56 216 THR A CA 1
ATOM 1680 C C . THR A 1 216 ? 0.342 -4.601 -8.366 1.00 89.56 216 THR A C 1
ATOM 1682 O O . THR A 1 216 ? -0.880 -4.646 -8.227 1.00 89.56 216 THR A O 1
ATOM 1685 N N . GLN A 1 217 ? 1.037 -3.472 -8.236 1.00 85.94 217 GLN A N 1
ATOM 1686 C CA . GLN A 1 217 ? 0.406 -2.158 -8.080 1.00 85.94 217 GLN A CA 1
ATOM 1687 C C . GLN A 1 217 ? -0.090 -1.593 -9.417 1.00 85.94 217 GLN A C 1
ATOM 1689 O O . GLN A 1 217 ? -0.927 -0.695 -9.422 1.00 85.94 217 GLN A O 1
ATOM 1694 N N . TRP A 1 218 ? 0.422 -2.103 -10.539 1.00 83.38 218 TRP A N 1
ATOM 1695 C CA . TRP A 1 218 ? 0.163 -1.567 -11.870 1.00 83.38 218 TRP A CA 1
ATOM 1696 C C . TRP A 1 218 ? -0.689 -2.538 -12.670 1.00 83.38 218 TRP A C 1
ATOM 1698 O O . TRP A 1 218 ? -0.253 -3.650 -12.953 1.00 83.38 218 TRP A O 1
ATOM 1708 N N . THR A 1 219 ? -1.879 -2.108 -13.081 1.00 81.69 219 THR A N 1
ATOM 1709 C CA . THR A 1 219 ? -2.766 -2.926 -13.920 1.00 81.69 219 THR A CA 1
ATOM 1710 C C . THR A 1 219 ? -2.122 -3.268 -15.259 1.00 81.69 219 THR A C 1
ATOM 1712 O O . THR A 1 219 ? -2.182 -4.415 -15.665 1.00 81.69 219 THR A O 1
ATOM 1715 N N . GLN A 1 220 ? -1.398 -2.321 -15.862 1.00 79.56 220 GLN A N 1
ATOM 1716 C CA . GLN A 1 220 ? -0.659 -2.521 -17.117 1.00 79.56 220 GLN A CA 1
ATOM 1717 C C . GLN A 1 220 ? 0.420 -3.609 -17.031 1.00 79.56 220 GLN A C 1
ATOM 1719 O O . GLN A 1 220 ? 0.835 -4.141 -18.050 1.00 79.56 220 GLN A O 1
ATOM 1724 N N . PHE A 1 221 ? 0.896 -3.944 -15.827 1.00 83.69 221 PHE A N 1
ATOM 1725 C CA . PHE A 1 221 ? 1.842 -5.047 -15.651 1.00 83.69 221 PHE A CA 1
ATOM 1726 C C . PHE A 1 221 ? 1.155 -6.414 -15.771 1.00 83.69 221 PHE A C 1
ATOM 1728 O O . PHE A 1 221 ? 1.821 -7.394 -16.061 1.00 83.69 221 PHE A O 1
ATOM 1735 N N . LEU A 1 222 ? -0.161 -6.496 -15.541 1.00 83.38 222 LEU A N 1
ATOM 1736 C CA . LEU A 1 222 ? -0.932 -7.730 -15.740 1.00 83.38 222 LEU A CA 1
ATOM 1737 C C . LEU A 1 222 ? -1.197 -8.026 -17.221 1.00 83.38 222 LEU A C 1
ATOM 1739 O O . LEU A 1 222 ? -1.584 -9.146 -17.542 1.00 83.38 222 LEU A O 1
ATOM 1743 N N . ASP A 1 223 ? -1.016 -7.029 -18.089 1.00 81.38 223 ASP A N 1
ATOM 1744 C CA . ASP A 1 223 ? -1.147 -7.177 -19.538 1.00 81.38 223 ASP A CA 1
ATOM 1745 C C . ASP A 1 223 ? 0.141 -7.732 -20.192 1.00 81.38 223 ASP A C 1
ATOM 1747 O O . ASP A 1 223 ? 0.120 -8.056 -21.380 1.00 81.38 223 ASP A O 1
ATOM 1751 N N . LEU A 1 224 ? 1.243 -7.835 -19.429 1.00 77.19 224 LEU A N 1
ATOM 1752 C CA . LEU A 1 224 ? 2.548 -8.387 -19.834 1.00 77.19 224 LEU A CA 1
ATOM 1753 C C . LEU A 1 224 ? 2.682 -9.873 -19.470 1.00 77.19 224 LEU A C 1
ATOM 1755 O O . LEU A 1 224 ? 3.339 -10.597 -20.255 1.00 77.19 224 LEU A O 1
#

Radius of gyration: 24.28 Å; chains: 1; bounding box: 50×56×60 Å